Protein AF-A0A4Y7PQG2-F1 (afdb_monomer_lite)

pLDDT: mean 70.69, std 9.75, range [41.44, 85.06]

Organism: NCBI:txid50990

Sequence (200 aa):
MLNDGVFDDPNEHILILHAQPEPRHPKLTGYRIIVISLTTIFGVSKAALAYQGESAAPTTLEWVLGVVVAMGCVYWLGLYETESKYDLPWLFETNYWMRIRRPCRILFTLIFGSVSVAIGLAILGPPPLILVMWTVISCPVFSFPDRGHGSMLFFLFKLCLVMLLTYLVTMLWFLCVFSIVVIIYNWLTGKRISPWPYRY

Structure (mmCIF, N/CA/C/O backbone):
data_AF-A0A4Y7PQG2-F1
#
_entry.id   AF-A0A4Y7PQG2-F1
#
loop_
_atom_site.group_PDB
_atom_site.id
_atom_site.type_symbol
_atom_site.label_atom_id
_atom_site.label_alt_id
_atom_site.label_comp_id
_atom_site.label_asym_id
_atom_site.label_entity_id
_atom_site.label_seq_id
_atom_site.pdbx_PDB_ins_code
_atom_site.Cartn_x
_atom_site.Cartn_y
_atom_site.Cartn_z
_atom_site.occupancy
_atom_site.B_iso_or_equiv
_atom_site.auth_seq_id
_atom_site.auth_comp_id
_atom_site.auth_asym_id
_atom_site.auth_atom_id
_atom_site.pdbx_PDB_model_num
ATOM 1 N N . MET A 1 1 ? 67.266 -1.592 6.149 1.00 44.31 1 MET A N 1
ATOM 2 C CA . MET A 1 1 ? 66.673 -0.251 5.993 1.00 44.31 1 MET A CA 1
ATOM 3 C C . MET A 1 1 ? 66.332 -0.100 4.521 1.00 44.31 1 MET A C 1
ATOM 5 O O . MET A 1 1 ? 67.172 0.334 3.747 1.00 44.31 1 MET A O 1
ATOM 9 N N . LEU A 1 2 ? 65.175 -0.637 4.124 1.00 48.62 2 LEU A N 1
ATOM 10 C CA . LEU A 1 2 ? 64.608 -0.411 2.796 1.00 48.62 2 LEU A CA 1
ATOM 11 C C . LEU A 1 2 ? 64.019 1.000 2.819 1.00 48.62 2 LEU A C 1
ATOM 13 O O . LEU A 1 2 ? 63.394 1.392 3.800 1.00 48.62 2 LEU A O 1
ATOM 17 N N . ASN A 1 3 ? 64.395 1.787 1.819 1.00 48.25 3 ASN A N 1
ATOM 18 C CA . ASN A 1 3 ? 64.009 3.177 1.669 1.00 48.25 3 ASN A CA 1
ATOM 19 C C . ASN A 1 3 ? 62.718 3.198 0.855 1.00 48.25 3 ASN A C 1
ATOM 21 O O . ASN A 1 3 ? 62.757 3.074 -0.371 1.00 48.25 3 ASN A O 1
ATOM 25 N N . ASP A 1 4 ? 61.594 3.300 1.551 1.00 52.16 4 ASP A N 1
ATOM 26 C CA . ASP A 1 4 ? 60.256 3.355 0.972 1.00 52.16 4 ASP A CA 1
ATOM 27 C C . ASP A 1 4 ? 60.048 4.771 0.423 1.00 52.16 4 ASP A C 1
ATOM 29 O O . ASP A 1 4 ? 59.358 5.608 1.001 1.00 52.16 4 ASP A O 1
ATOM 33 N N . GLY A 1 5 ? 60.722 5.072 -0.686 1.00 54.56 5 GLY A N 1
ATOM 34 C CA . GLY A 1 5 ? 60.464 6.258 -1.491 1.00 54.56 5 GLY A CA 1
ATOM 35 C C . GLY A 1 5 ? 59.110 6.123 -2.175 1.00 54.56 5 GLY A C 1
ATOM 36 O O . GLY A 1 5 ? 59.049 5.901 -3.382 1.00 54.56 5 GLY A O 1
ATOM 37 N N . VAL A 1 6 ? 58.033 6.216 -1.395 1.00 60.28 6 VAL A N 1
ATOM 38 C CA . VAL A 1 6 ? 56.670 6.405 -1.888 1.00 60.28 6 VAL A CA 1
ATOM 39 C C . VAL A 1 6 ? 56.616 7.823 -2.440 1.00 60.28 6 VAL A C 1
ATOM 41 O O . VAL A 1 6 ? 56.419 8.802 -1.724 1.00 60.28 6 VAL A O 1
ATOM 44 N N . PHE A 1 7 ? 56.916 7.933 -3.729 1.00 54.97 7 PHE A N 1
ATOM 45 C CA . PHE A 1 7 ? 56.647 9.119 -4.516 1.00 54.97 7 PHE A CA 1
ATOM 46 C C . PHE A 1 7 ? 55.128 9.168 -4.711 1.00 54.97 7 PHE A C 1
ATOM 48 O O . PHE A 1 7 ? 54.600 8.515 -5.605 1.00 54.97 7 PHE A O 1
ATOM 55 N N . ASP A 1 8 ? 54.429 9.866 -3.811 1.00 63.94 8 ASP A N 1
ATOM 56 C CA . ASP A 1 8 ? 53.011 10.209 -3.953 1.00 63.94 8 ASP A CA 1
ATOM 57 C C . ASP A 1 8 ? 52.857 11.099 -5.196 1.00 63.94 8 ASP A C 1
ATOM 59 O O . ASP A 1 8 ? 52.953 12.327 -5.125 1.00 63.94 8 ASP A O 1
ATOM 63 N N . ASP A 1 9 ? 52.672 10.483 -6.364 1.00 70.06 9 ASP A N 1
ATOM 64 C CA . ASP A 1 9 ? 52.266 11.203 -7.563 1.00 70.06 9 ASP A CA 1
ATOM 65 C C . ASP A 1 9 ? 50.833 11.722 -7.323 1.00 70.06 9 ASP A C 1
ATOM 67 O O . ASP A 1 9 ? 49.906 10.923 -7.134 1.00 70.06 9 ASP A O 1
ATOM 71 N N . PRO A 1 10 ? 50.599 13.049 -7.310 1.00 67.12 10 PRO A N 1
ATOM 72 C CA . PRO A 1 10 ? 49.272 13.614 -7.067 1.00 67.12 10 PRO A CA 1
ATOM 73 C C . PRO A 1 10 ? 48.228 13.150 -8.096 1.00 67.12 10 PRO A C 1
ATOM 75 O O . PRO A 1 10 ? 47.026 13.249 -7.837 1.00 67.12 10 PRO A O 1
ATOM 78 N N . ASN A 1 11 ? 48.657 12.607 -9.238 1.00 66.88 11 ASN A N 1
ATOM 79 C CA . ASN A 1 11 ? 47.770 12.069 -10.264 1.00 66.88 11 ASN A CA 1
ATOM 80 C C . ASN A 1 11 ? 47.230 10.668 -9.929 1.00 66.88 11 ASN A C 1
ATOM 82 O O . ASN A 1 11 ? 46.144 10.319 -10.399 1.00 66.88 11 ASN A O 1
ATOM 86 N N . GLU A 1 12 ? 47.915 9.880 -9.093 1.00 65.88 12 GLU A N 1
ATOM 87 C CA . GLU A 1 12 ? 47.401 8.571 -8.667 1.00 65.88 12 GLU A CA 1
ATOM 88 C C . GLU A 1 12 ? 46.204 8.720 -7.725 1.00 65.88 12 GLU A C 1
ATOM 90 O O . GLU A 1 12 ? 45.199 8.030 -7.887 1.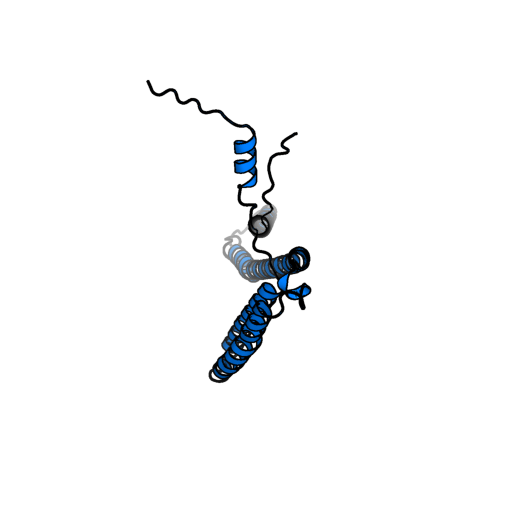00 65.88 12 GLU A O 1
ATOM 95 N N . HIS A 1 13 ? 46.232 9.701 -6.819 1.00 61.62 13 HIS A N 1
ATOM 96 C CA . HIS A 1 13 ? 45.080 10.019 -5.963 1.00 61.62 13 HIS A CA 1
ATOM 97 C C . HIS A 1 13 ? 43.858 10.459 -6.783 1.00 61.62 13 HIS A C 1
ATOM 99 O O . HIS A 1 13 ? 42.728 10.087 -6.462 1.00 61.62 13 HIS A O 1
ATOM 105 N N . ILE A 1 14 ? 44.075 11.185 -7.887 1.00 64.62 14 ILE A N 1
ATOM 106 C CA . ILE A 1 14 ? 43.017 11.588 -8.830 1.00 64.62 14 ILE A CA 1
ATOM 107 C C . ILE A 1 14 ? 42.470 10.372 -9.594 1.00 64.62 14 ILE A C 1
ATOM 109 O O . ILE A 1 14 ? 41.255 10.247 -9.763 1.00 64.62 14 ILE A O 1
ATOM 113 N N . LEU A 1 15 ? 43.331 9.435 -9.999 1.00 65.62 15 LEU A N 1
ATOM 114 C CA . LEU A 1 15 ? 42.916 8.175 -10.625 1.00 65.62 15 LEU A CA 1
ATOM 115 C C . LEU A 1 15 ? 42.110 7.286 -9.665 1.00 65.62 15 LEU A C 1
ATOM 117 O O . LEU A 1 15 ? 41.113 6.694 -10.080 1.00 65.62 15 LEU A O 1
ATOM 121 N N . ILE A 1 16 ? 42.467 7.242 -8.380 1.00 65.19 16 ILE A N 1
ATOM 122 C CA . ILE A 1 16 ? 41.732 6.481 -7.355 1.00 65.19 16 ILE A CA 1
ATOM 123 C C . ILE A 1 16 ? 40.390 7.159 -7.009 1.00 65.19 16 ILE A C 1
ATOM 125 O O . ILE A 1 16 ? 39.391 6.470 -6.769 1.00 65.19 16 ILE A O 1
ATOM 129 N N . LEU A 1 17 ? 40.327 8.497 -7.044 1.00 61.31 17 LEU A N 1
ATOM 130 C CA . LEU A 1 17 ? 39.085 9.268 -6.893 1.00 61.31 17 LEU A CA 1
ATOM 131 C C . LEU A 1 17 ? 38.131 9.079 -8.084 1.00 61.31 17 LEU A C 1
ATOM 133 O O . LEU A 1 17 ? 36.926 8.944 -7.874 1.00 61.31 17 LEU A O 1
ATOM 137 N N . HIS A 1 18 ? 38.642 8.990 -9.315 1.00 61.19 18 HIS A N 1
ATOM 138 C CA . HIS A 1 18 ? 37.831 8.664 -10.497 1.00 61.19 18 HIS A CA 1
ATOM 139 C C . HIS A 1 18 ? 37.468 7.175 -10.612 1.00 61.19 18 HIS A C 1
ATOM 141 O O . HIS A 1 18 ? 36.506 6.837 -11.301 1.00 61.19 18 HIS A O 1
ATOM 147 N N . ALA A 1 19 ? 38.194 6.285 -9.929 1.00 62.94 19 ALA A N 1
ATOM 148 C CA . ALA A 1 19 ? 37.873 4.860 -9.841 1.00 62.94 19 ALA A CA 1
ATOM 149 C C . ALA A 1 19 ? 36.778 4.543 -8.807 1.00 62.94 19 ALA A C 1
ATOM 151 O O . ALA A 1 19 ? 36.375 3.383 -8.680 1.00 62.94 19 ALA A O 1
ATOM 152 N N . GLN A 1 20 ? 36.272 5.542 -8.072 1.00 55.50 20 GLN A N 1
ATOM 153 C CA . GLN A 1 20 ? 35.112 5.340 -7.212 1.00 55.50 20 GLN A CA 1
ATOM 154 C C . GLN A 1 20 ? 33.912 4.954 -8.087 1.00 55.50 20 GLN A C 1
ATOM 156 O O . GLN A 1 20 ? 33.561 5.697 -9.008 1.00 55.50 20 GLN A O 1
ATOM 161 N N . PRO A 1 21 ? 33.271 3.798 -7.841 1.00 55.44 21 PRO A N 1
ATOM 162 C CA . PRO A 1 21 ? 32.104 3.401 -8.602 1.00 55.44 21 PRO A CA 1
ATOM 163 C C . PRO A 1 21 ? 30.996 4.412 -8.311 1.00 55.44 21 PRO A C 1
ATOM 165 O O . PRO A 1 21 ? 30.371 4.367 -7.251 1.00 55.44 21 PRO A O 1
ATOM 168 N N . GLU A 1 22 ? 30.773 5.327 -9.260 1.00 59.03 22 GLU A N 1
ATOM 169 C CA . GLU A 1 22 ? 29.579 6.170 -9.346 1.00 59.03 22 GLU A CA 1
ATOM 170 C C . GLU A 1 22 ? 28.384 5.321 -8.904 1.00 59.03 22 GLU A C 1
ATOM 172 O O . GLU A 1 22 ? 28.205 4.230 -9.470 1.00 59.03 22 GLU A O 1
ATOM 177 N N . PRO A 1 23 ? 27.622 5.731 -7.870 1.00 50.25 23 PRO A N 1
ATOM 178 C CA . PRO A 1 23 ? 26.525 4.940 -7.341 1.00 50.25 23 PRO A CA 1
ATOM 179 C C . PRO A 1 23 ? 25.557 4.650 -8.483 1.00 50.25 23 PRO A C 1
ATOM 181 O O . PRO A 1 23 ? 24.743 5.479 -8.890 1.00 50.25 23 PRO A O 1
ATOM 184 N N . ARG A 1 24 ? 25.698 3.445 -9.043 1.00 58.12 24 ARG A N 1
ATOM 185 C CA . ARG A 1 24 ? 25.020 2.998 -10.252 1.00 58.12 24 ARG A CA 1
ATOM 186 C C . ARG A 1 24 ? 23.596 2.656 -9.849 1.00 58.12 24 ARG A C 1
ATOM 188 O O . ARG A 1 24 ? 23.234 1.494 -9.691 1.00 58.12 24 ARG A O 1
ATOM 195 N N . HIS A 1 25 ? 22.796 3.692 -9.611 1.00 56.69 25 HIS A N 1
ATOM 196 C CA . HIS A 1 25 ? 21.374 3.548 -9.371 1.00 56.69 25 HIS A CA 1
ATOM 197 C C . HIS A 1 25 ? 20.793 2.757 -10.549 1.00 56.69 25 HIS A C 1
ATOM 199 O O . HIS A 1 25 ? 21.008 3.149 -11.702 1.00 56.69 25 HIS A O 1
ATOM 205 N N . PRO A 1 26 ? 20.116 1.621 -10.298 1.00 60.06 26 PRO A N 1
ATOM 206 C CA . PRO A 1 26 ? 19.598 0.793 -11.372 1.00 60.06 26 PRO A CA 1
ATOM 207 C C . PRO A 1 26 ? 18.631 1.639 -12.196 1.00 60.06 26 PRO A C 1
ATOM 209 O O . PRO A 1 26 ? 17.608 2.104 -11.690 1.00 60.06 26 PRO A O 1
ATOM 212 N N . LYS A 1 27 ? 18.987 1.886 -13.460 1.00 62.94 27 LYS A N 1
ATOM 213 C CA . LYS A 1 27 ? 18.147 2.647 -14.383 1.00 62.94 27 LYS A CA 1
ATOM 214 C C . LYS A 1 27 ? 16.805 1.926 -14.494 1.00 62.94 27 LYS A C 1
ATOM 216 O O . LYS A 1 27 ? 16.747 0.757 -14.883 1.00 62.94 27 LYS A O 1
ATOM 221 N N . LEU A 1 28 ? 15.731 2.610 -14.101 1.00 66.44 28 LEU A N 1
ATOM 222 C CA . LEU A 1 28 ? 14.371 2.108 -14.250 1.00 66.44 28 LEU A CA 1
ATOM 223 C C . LEU A 1 28 ? 13.955 2.322 -15.711 1.00 66.44 28 LEU A C 1
ATOM 225 O O . LEU A 1 28 ? 13.343 3.334 -16.060 1.00 66.44 28 LEU A O 1
ATOM 229 N N . THR A 1 29 ? 14.393 1.397 -16.562 1.00 74.25 29 THR A N 1
ATOM 230 C CA . THR A 1 29 ? 14.097 1.375 -17.997 1.00 74.25 29 THR A CA 1
ATOM 231 C C . THR A 1 29 ? 12.639 0.981 -18.239 1.00 74.25 29 THR A C 1
ATOM 233 O O . THR A 1 29 ? 12.009 0.342 -17.387 1.00 74.25 29 THR A O 1
ATOM 236 N N . GLY A 1 30 ? 12.092 1.352 -19.401 1.00 73.69 30 GLY A N 1
ATOM 237 C CA . GLY A 1 30 ? 10.730 0.986 -19.809 1.00 73.69 30 GLY A CA 1
ATOM 238 C C . GLY A 1 30 ? 10.492 -0.525 -19.738 1.00 73.69 30 GLY A C 1
ATOM 239 O O . GLY A 1 30 ? 9.453 -0.959 -19.244 1.00 73.69 30 GLY A O 1
ATOM 240 N N . TYR A 1 31 ? 11.508 -1.318 -20.091 1.00 72.88 31 TYR A N 1
ATOM 241 C CA . TYR A 1 31 ? 11.519 -2.774 -19.926 1.00 72.88 31 TYR A CA 1
ATOM 242 C C . TYR A 1 31 ? 11.135 -3.226 -18.506 1.00 72.88 31 TYR A C 1
ATOM 244 O O . TYR A 1 31 ? 10.181 -3.981 -18.321 1.00 72.88 31 TYR A O 1
ATOM 252 N N . ARG A 1 32 ? 11.828 -2.717 -17.477 1.00 77.44 32 ARG A N 1
ATOM 253 C CA . ARG A 1 32 ? 11.577 -3.113 -16.079 1.00 77.44 32 ARG A CA 1
ATOM 254 C C . ARG A 1 32 ? 10.165 -2.744 -15.633 1.00 77.44 32 ARG A C 1
ATOM 256 O O . ARG A 1 32 ? 9.559 -3.477 -14.861 1.00 77.44 32 ARG A O 1
ATOM 263 N N . ILE A 1 33 ? 9.636 -1.629 -16.130 1.00 77.19 33 ILE A N 1
ATOM 264 C CA . ILE A 1 33 ? 8.279 -1.170 -15.813 1.00 77.19 33 ILE A CA 1
ATOM 265 C C . ILE A 1 33 ? 7.232 -2.106 -16.415 1.00 77.19 33 ILE A C 1
ATOM 267 O O . ILE A 1 33 ? 6.278 -2.447 -15.722 1.00 77.19 33 ILE A O 1
ATOM 271 N N . ILE A 1 34 ? 7.428 -2.553 -17.658 1.00 78.56 34 ILE A N 1
ATOM 272 C CA . ILE A 1 34 ? 6.536 -3.515 -18.320 1.00 78.56 34 ILE A CA 1
ATOM 273 C C . ILE A 1 34 ? 6.566 -4.866 -17.599 1.00 78.56 34 ILE A C 1
ATOM 275 O O . ILE A 1 34 ? 5.521 -5.455 -17.340 1.00 78.56 34 ILE A O 1
ATOM 279 N N . VAL A 1 35 ? 7.749 -5.344 -17.205 1.00 78.69 35 VAL A N 1
ATOM 280 C CA . VAL A 1 35 ? 7.870 -6.600 -16.449 1.00 78.69 35 VAL A CA 1
ATOM 281 C C . VAL A 1 35 ? 7.150 -6.505 -15.099 1.00 78.69 35 VAL A C 1
ATOM 283 O O . VAL A 1 35 ? 6.398 -7.409 -14.727 1.00 78.69 35 VAL A O 1
ATOM 286 N N . ILE A 1 36 ? 7.323 -5.399 -14.370 1.00 81.69 36 ILE A N 1
ATOM 287 C CA . ILE A 1 36 ? 6.642 -5.183 -13.086 1.00 81.69 36 ILE A CA 1
ATOM 288 C C . ILE A 1 36 ? 5.124 -5.058 -13.280 1.00 81.69 36 ILE A C 1
ATOM 290 O O . ILE A 1 36 ? 4.369 -5.638 -12.496 1.00 81.69 36 ILE A O 1
ATOM 294 N N . SER A 1 37 ? 4.653 -4.341 -14.306 1.00 78.31 37 SER A N 1
ATOM 295 C CA . SER A 1 37 ? 3.216 -4.189 -14.562 1.00 78.31 37 SER A CA 1
ATOM 296 C C . SER A 1 37 ? 2.567 -5.521 -14.933 1.00 78.31 37 SER A C 1
ATOM 298 O O . SER A 1 37 ? 1.538 -5.861 -14.351 1.00 78.31 37 SER A O 1
ATOM 300 N N . LEU A 1 38 ? 3.198 -6.320 -15.798 1.00 78.56 38 LEU A N 1
ATOM 301 C CA . LEU A 1 38 ? 2.741 -7.668 -16.148 1.00 78.56 38 LEU A CA 1
ATOM 302 C C . LEU A 1 38 ? 2.659 -8.572 -14.916 1.00 78.56 38 LEU A C 1
ATOM 304 O O . LEU A 1 38 ? 1.631 -9.206 -14.683 1.00 78.56 38 LEU A O 1
ATOM 308 N N . THR A 1 39 ? 3.703 -8.569 -14.084 1.00 81.50 39 THR A N 1
ATOM 309 C CA . THR A 1 39 ? 3.739 -9.361 -12.844 1.00 81.50 39 THR A CA 1
ATOM 310 C C . THR A 1 39 ? 2.624 -8.940 -11.882 1.00 81.50 39 THR A C 1
ATOM 312 O O . THR A 1 39 ? 1.971 -9.782 -11.265 1.00 81.50 39 THR A O 1
ATOM 315 N N . THR A 1 40 ? 2.360 -7.635 -11.787 1.00 79.12 40 THR A N 1
ATOM 316 C CA . THR A 1 40 ? 1.307 -7.087 -10.922 1.00 79.12 40 THR A CA 1
ATOM 317 C C . THR A 1 40 ? -0.084 -7.462 -11.433 1.00 79.12 40 THR A C 1
ATOM 319 O O . THR A 1 40 ? -0.906 -7.935 -10.654 1.00 79.12 40 THR A O 1
ATOM 322 N N . ILE A 1 41 ? -0.349 -7.307 -12.734 1.00 79.19 41 ILE A N 1
ATOM 323 C CA . ILE A 1 41 ? -1.633 -7.674 -13.355 1.00 79.19 41 ILE A CA 1
ATOM 324 C C . ILE A 1 41 ? -1.895 -9.171 -13.183 1.00 79.19 41 ILE A C 1
ATOM 326 O O . ILE A 1 41 ? -3.013 -9.563 -12.846 1.00 79.19 41 ILE A O 1
ATOM 330 N N . PHE A 1 42 ? -0.865 -10.002 -13.349 1.00 75.94 42 PHE A N 1
ATOM 331 C CA . PHE A 1 42 ? -0.964 -11.440 -13.131 1.00 75.94 42 PHE A CA 1
ATOM 332 C C . PHE A 1 42 ? -1.323 -11.777 -11.676 1.00 75.94 42 PHE A C 1
ATOM 334 O O . PHE A 1 42 ? -2.283 -12.509 -11.430 1.00 75.94 42 PHE A O 1
ATOM 341 N N . GLY A 1 43 ? -0.619 -11.183 -10.705 1.00 76.38 43 GLY A N 1
ATOM 342 C CA . GLY A 1 43 ? -0.905 -11.380 -9.281 1.00 76.38 43 GLY A CA 1
ATOM 343 C C . GLY A 1 43 ? -2.312 -10.925 -8.880 1.00 76.38 43 GLY A C 1
ATOM 344 O O . GLY A 1 43 ? -3.009 -11.640 -8.159 1.00 76.38 43 GLY A O 1
ATOM 345 N N . VAL A 1 44 ? -2.762 -9.774 -9.390 1.00 78.06 44 VAL A N 1
ATOM 346 C CA . VAL A 1 44 ? -4.109 -9.240 -9.125 1.00 78.06 44 VAL A CA 1
ATOM 347 C C . VAL A 1 44 ? -5.188 -10.121 -9.747 1.00 78.06 44 VAL A C 1
ATOM 349 O O . VAL A 1 44 ? -6.174 -10.423 -9.081 1.00 78.06 44 VAL A O 1
ATOM 352 N N . SER A 1 45 ? -4.994 -10.577 -10.986 1.00 76.19 45 SER A N 1
ATOM 353 C CA . SER A 1 45 ? -5.949 -11.464 -11.662 1.00 76.19 45 SER A CA 1
ATOM 354 C C . SER A 1 45 ? -6.106 -12.773 -10.891 1.00 76.19 45 SER A C 1
ATOM 356 O O . SER A 1 45 ? -7.225 -13.204 -10.625 1.00 76.19 45 SER A O 1
ATOM 358 N N . LYS A 1 46 ? -4.993 -13.361 -10.434 1.00 67.38 46 LYS A N 1
ATOM 359 C CA . LYS A 1 46 ? -5.012 -14.572 -9.606 1.00 67.38 46 LYS A CA 1
ATOM 360 C C . LYS A 1 46 ? -5.760 -14.362 -8.289 1.00 67.38 46 LYS A C 1
ATOM 362 O O . LYS A 1 46 ? -6.572 -15.203 -7.911 1.00 67.38 46 LYS A O 1
ATOM 367 N N . ALA A 1 47 ? -5.517 -13.243 -7.608 1.00 78.19 47 ALA A N 1
ATOM 368 C CA . ALA A 1 47 ? -6.227 -12.916 -6.377 1.00 78.19 47 ALA A CA 1
ATOM 369 C C . ALA A 1 47 ? -7.734 -12.739 -6.626 1.00 78.19 47 ALA A C 1
ATOM 371 O O . ALA A 1 47 ? -8.538 -13.314 -5.900 1.00 78.19 47 ALA A O 1
ATOM 372 N N . ALA A 1 48 ? -8.122 -12.004 -7.673 1.00 75.50 48 ALA A N 1
ATOM 373 C CA . ALA A 1 48 ? -9.523 -11.778 -8.027 1.00 75.50 48 ALA A CA 1
ATOM 374 C C . ALA A 1 48 ? -10.270 -13.087 -8.325 1.00 75.50 48 ALA A C 1
ATOM 376 O O . ALA A 1 48 ? -11.385 -13.277 -7.840 1.00 75.50 48 ALA A O 1
ATOM 377 N N . LEU A 1 49 ? -9.637 -14.009 -9.055 1.00 70.94 49 LEU A N 1
ATOM 378 C CA . LEU A 1 49 ? -10.219 -15.320 -9.337 1.00 70.94 49 LEU A CA 1
ATOM 379 C C . LEU A 1 49 ? -10.307 -16.208 -8.091 1.00 70.94 49 LEU A C 1
ATOM 381 O O . LEU A 1 49 ? -11.308 -16.898 -7.916 1.00 70.94 49 LEU A O 1
ATOM 385 N N . ALA A 1 50 ? -9.317 -16.153 -7.195 1.00 72.44 50 ALA A N 1
ATOM 386 C CA . ALA A 1 50 ? -9.375 -16.877 -5.924 1.00 72.44 50 ALA A CA 1
ATOM 387 C C . ALA A 1 50 ? -10.565 -16.428 -5.055 1.00 72.44 50 ALA A C 1
ATOM 389 O O . ALA A 1 50 ? -11.173 -17.251 -4.374 1.00 72.44 50 ALA A O 1
ATOM 390 N N . TYR A 1 51 ? -10.942 -15.146 -5.115 1.00 74.62 51 TYR A N 1
ATOM 391 C CA . TYR A 1 51 ? -12.117 -14.629 -4.404 1.00 74.62 51 TYR A CA 1
ATOM 392 C C . TYR A 1 51 ? -13.456 -15.066 -5.010 1.00 74.62 51 TYR A C 1
ATOM 394 O O . TYR A 1 51 ? -14.458 -15.066 -4.300 1.00 74.62 51 TYR A O 1
ATOM 402 N N . GLN A 1 52 ? -13.499 -15.445 -6.289 1.00 77.56 52 GLN A N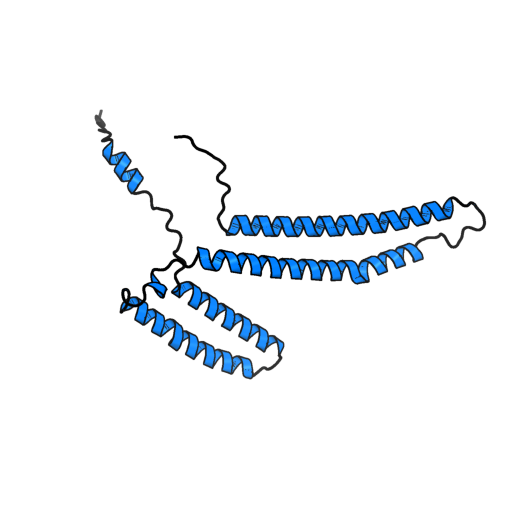 1
ATOM 403 C CA . GLN A 1 52 ? -14.737 -15.870 -6.951 1.00 77.56 52 GLN A CA 1
ATOM 404 C C . GLN A 1 52 ? -15.095 -17.342 -6.695 1.00 77.56 52 GLN A C 1
ATOM 406 O O . GLN A 1 52 ? -16.163 -17.778 -7.109 1.00 77.56 52 GLN A O 1
ATOM 411 N N . GLY A 1 53 ? -14.249 -18.108 -5.994 1.00 69.38 53 GLY A N 1
ATOM 412 C CA . GLY A 1 53 ? -14.538 -19.500 -5.616 1.00 69.38 53 GLY A CA 1
ATOM 413 C C . GLY A 1 53 ? -14.579 -20.492 -6.787 1.00 69.38 53 GLY A C 1
ATOM 414 O O . GLY A 1 53 ? -14.827 -21.678 -6.582 1.00 69.38 53 GLY A O 1
ATOM 415 N N . GLU A 1 54 ? -14.305 -20.030 -8.006 1.00 61.66 54 GLU A N 1
ATOM 416 C CA . GLU A 1 54 ? -14.244 -20.849 -9.211 1.00 61.66 54 GLU A CA 1
ATOM 417 C C . GLU A 1 54 ? -12.940 -21.657 -9.217 1.00 61.66 54 GLU A C 1
ATOM 419 O O . GLU A 1 54 ? -11.850 -21.095 -9.273 1.00 61.66 54 GLU A O 1
ATOM 424 N N . SER A 1 55 ? -13.029 -22.989 -9.154 1.00 59.34 55 SER A N 1
ATOM 425 C CA . SER A 1 55 ? -11.855 -23.870 -9.019 1.00 59.34 55 SER A CA 1
ATOM 426 C C . SER A 1 55 ? -11.197 -24.257 -10.354 1.00 59.34 55 SER A C 1
ATOM 428 O O . SER A 1 55 ? -10.079 -24.767 -10.339 1.00 59.34 55 SER A O 1
ATOM 430 N N . ALA A 1 56 ? -11.863 -24.039 -11.497 1.00 57.25 56 ALA A N 1
ATOM 431 C CA . ALA A 1 56 ? -11.388 -24.460 -12.828 1.00 57.25 56 ALA A CA 1
ATOM 432 C C . ALA A 1 56 ? -10.953 -23.296 -13.743 1.00 57.25 56 ALA A C 1
ATOM 434 O O . ALA A 1 56 ? -10.026 -23.445 -14.540 1.00 57.25 56 ALA A O 1
ATOM 435 N N . ALA A 1 57 ? -11.565 -22.116 -13.600 1.00 58.03 57 ALA A N 1
ATOM 436 C CA . ALA A 1 57 ? -11.182 -20.900 -14.328 1.00 58.03 57 ALA A CA 1
ATOM 437 C C . ALA A 1 57 ? -9.770 -20.342 -13.999 1.00 58.03 57 ALA A C 1
ATOM 439 O O . ALA A 1 57 ? -9.110 -19.842 -14.918 1.00 58.03 57 ALA A O 1
ATOM 440 N N . PRO A 1 58 ? -9.246 -20.433 -12.753 1.00 57.56 58 PRO A N 1
ATOM 441 C CA . PRO A 1 58 ? -7.918 -19.917 -12.417 1.00 57.56 58 PRO A CA 1
ATOM 442 C C . PRO A 1 58 ? -6.817 -20.672 -13.146 1.00 57.56 58 PRO A C 1
ATOM 444 O O . PRO A 1 58 ? -5.863 -20.063 -13.619 1.00 57.56 58 PRO A O 1
ATOM 447 N N . THR A 1 59 ? -6.973 -21.987 -13.301 1.00 62.38 59 THR A N 1
ATOM 448 C CA . THR A 1 59 ? -5.961 -22.844 -13.916 1.00 62.38 59 THR A CA 1
ATOM 449 C C . THR A 1 59 ? -5.800 -22.501 -15.393 1.00 62.38 59 THR A C 1
ATOM 451 O O . THR A 1 59 ? -4.684 -22.291 -15.852 1.00 62.38 59 THR A O 1
ATOM 454 N N . THR A 1 60 ? -6.892 -22.335 -16.148 1.00 65.81 60 THR A N 1
ATOM 455 C CA . THR A 1 60 ? -6.808 -21.935 -17.566 1.00 65.81 60 THR A CA 1
ATOM 456 C C . THR A 1 60 ? -6.218 -20.540 -17.755 1.00 65.81 60 THR A C 1
ATOM 458 O O . THR A 1 60 ? -5.498 -20.310 -18.723 1.00 65.81 60 THR A O 1
ATOM 461 N N . LEU A 1 61 ? -6.469 -19.620 -16.821 1.00 62.28 61 LEU A N 1
ATOM 462 C CA . LEU A 1 61 ? -5.864 -18.288 -16.835 1.00 62.28 61 LEU A CA 1
ATOM 463 C C . LEU A 1 61 ? -4.370 -18.336 -16.502 1.00 62.28 61 LEU A C 1
ATOM 465 O O . LEU A 1 61 ? -3.601 -17.617 -17.132 1.00 62.28 61 LEU A O 1
ATOM 469 N N . GLU A 1 62 ? -3.941 -19.207 -15.588 1.00 65.69 62 GLU A N 1
ATOM 470 C CA . GLU A 1 62 ? -2.519 -19.460 -15.324 1.00 65.69 62 GLU A CA 1
ATOM 471 C C . GLU A 1 62 ? -1.806 -20.014 -16.562 1.00 65.69 62 GLU A C 1
ATOM 473 O O . GLU A 1 62 ? -0.710 -19.557 -16.882 1.00 65.69 62 GLU A O 1
ATOM 478 N N . TRP A 1 63 ? -2.444 -20.922 -17.305 1.00 71.50 63 TRP A N 1
ATOM 479 C CA . TRP A 1 63 ? -1.899 -21.449 -18.558 1.00 71.50 63 TRP A CA 1
ATOM 480 C C . TRP A 1 63 ? -1.844 -20.386 -19.656 1.00 71.50 63 TRP A C 1
ATOM 482 O O . TRP A 1 63 ? -0.788 -20.167 -20.244 1.00 71.50 63 TRP A O 1
ATOM 492 N N . VAL A 1 64 ? -2.952 -19.694 -19.928 1.00 69.06 64 VAL A N 1
ATOM 493 C CA . VAL A 1 64 ? -3.016 -18.715 -21.023 1.00 69.06 64 VAL A CA 1
ATOM 494 C C . VAL A 1 64 ? -2.154 -17.496 -20.715 1.00 69.06 64 VAL A C 1
ATOM 496 O O . VAL A 1 64 ? -1.371 -17.090 -21.567 1.00 69.06 64 VAL A O 1
ATOM 499 N N . LEU A 1 65 ? -2.221 -16.933 -19.507 1.00 66.88 65 LEU A N 1
ATOM 500 C CA . LEU A 1 65 ? -1.367 -15.799 -19.147 1.00 66.88 65 LEU A CA 1
ATOM 501 C C . LEU A 1 65 ? 0.081 -16.229 -18.965 1.00 66.88 65 LEU A C 1
ATOM 503 O O . LEU A 1 65 ? 0.961 -15.509 -19.412 1.00 66.88 65 LEU A O 1
ATOM 507 N N . GLY A 1 66 ? 0.355 -17.388 -18.367 1.00 69.50 66 GLY A N 1
ATOM 508 C CA . GLY A 1 66 ? 1.720 -17.890 -18.229 1.00 69.50 66 GLY A CA 1
ATOM 509 C C . GLY A 1 66 ? 2.390 -18.063 -19.588 1.00 69.50 66 GLY A C 1
ATOM 510 O O . GLY A 1 66 ? 3.480 -17.540 -19.804 1.00 69.50 66 GLY A O 1
ATOM 511 N N . VAL A 1 67 ? 1.709 -18.708 -20.539 1.00 75.50 67 VAL A N 1
ATOM 512 C CA . VAL A 1 67 ? 2.231 -18.907 -21.896 1.00 75.50 67 VAL A CA 1
ATOM 513 C C . VAL A 1 67 ? 2.298 -17.581 -22.650 1.00 75.50 67 VAL A C 1
ATOM 515 O O . VAL A 1 67 ? 3.366 -17.216 -23.126 1.00 75.50 67 VAL A O 1
ATOM 518 N N . VAL A 1 68 ? 1.216 -16.803 -22.724 1.00 74.12 68 VAL A N 1
ATOM 519 C CA . VAL A 1 68 ? 1.193 -15.561 -23.519 1.00 74.12 68 VAL A CA 1
ATOM 520 C C . VAL A 1 68 ? 2.135 -14.497 -22.947 1.00 74.12 68 VAL A C 1
ATOM 522 O O . VAL A 1 68 ? 2.802 -13.799 -23.706 1.00 74.12 68 VAL A O 1
ATOM 525 N N . VAL A 1 69 ? 2.254 -14.376 -21.625 1.00 71.44 69 VAL A N 1
ATOM 526 C CA . VAL A 1 69 ? 3.118 -13.363 -21.001 1.00 71.44 69 VAL A CA 1
ATOM 527 C C . VAL A 1 69 ? 4.582 -13.805 -20.998 1.00 71.44 69 VAL A C 1
ATOM 529 O O . VAL A 1 69 ? 5.447 -12.996 -21.338 1.00 71.44 69 VAL A O 1
ATOM 532 N N . ALA A 1 70 ? 4.887 -15.065 -20.665 1.00 71.25 70 ALA A N 1
ATOM 533 C CA . ALA A 1 70 ? 6.275 -15.530 -20.635 1.00 71.25 70 ALA A CA 1
ATOM 534 C C . ALA A 1 70 ? 6.851 -15.742 -22.047 1.00 71.25 70 ALA A C 1
ATOM 536 O O . ALA A 1 70 ? 7.942 -15.249 -22.333 1.00 71.25 70 ALA A O 1
ATOM 537 N N . MET A 1 71 ? 6.120 -16.411 -22.948 1.00 71.31 71 MET A N 1
ATOM 538 C CA . MET A 1 71 ? 6.567 -16.625 -24.337 1.00 71.31 71 MET A CA 1
ATOM 539 C C . MET A 1 71 ? 6.311 -15.422 -25.244 1.00 71.31 71 MET A C 1
ATOM 541 O O . MET A 1 71 ? 7.048 -15.212 -26.197 1.00 71.31 71 MET A O 1
ATOM 545 N N . GLY A 1 72 ? 5.259 -14.642 -25.009 1.00 70.31 72 GLY A N 1
ATOM 546 C CA . GLY A 1 72 ? 4.964 -13.475 -25.840 1.00 70.31 72 GLY A CA 1
ATOM 547 C C . GLY A 1 72 ? 5.750 -12.260 -25.370 1.00 70.31 72 GLY A C 1
ATOM 548 O O . GLY A 1 72 ? 6.622 -11.755 -26.062 1.00 70.31 72 GLY A O 1
ATOM 549 N N . CYS A 1 73 ? 5.473 -11.772 -24.168 1.00 71.94 73 CYS A N 1
ATOM 550 C CA . CYS A 1 73 ? 6.062 -10.506 -23.746 1.00 71.94 73 CYS A CA 1
ATOM 551 C C . CYS A 1 73 ? 7.541 -10.636 -23.379 1.00 71.94 73 CYS A C 1
ATOM 553 O O . CYS A 1 73 ? 8.334 -9.844 -23.872 1.00 71.94 73 CYS A O 1
ATOM 555 N N . VAL A 1 74 ? 7.925 -11.601 -22.537 1.00 73.19 74 VAL A N 1
ATOM 556 C CA . VAL A 1 74 ? 9.302 -11.666 -22.007 1.00 73.19 74 VAL A CA 1
ATOM 557 C C . VAL A 1 74 ? 10.295 -12.182 -23.048 1.00 73.19 74 VAL A C 1
ATOM 559 O O . VAL A 1 74 ? 11.359 -11.590 -23.211 1.00 73.19 74 VAL A O 1
ATOM 562 N N . TYR A 1 75 ? 9.947 -13.238 -23.785 1.00 77.12 75 TYR A N 1
ATOM 563 C CA . TYR A 1 75 ? 10.827 -13.797 -24.815 1.00 77.12 75 TYR A CA 1
ATOM 564 C C . TYR A 1 75 ? 11.048 -12.832 -25.989 1.00 77.12 75 TYR A C 1
ATOM 566 O O . TYR A 1 75 ? 12.197 -12.589 -26.354 1.00 77.12 75 TYR A O 1
ATOM 574 N N . TRP A 1 76 ? 9.990 -12.213 -26.533 1.00 73.81 76 TRP A N 1
ATOM 575 C CA . TRP A 1 76 ? 10.161 -11.240 -27.616 1.00 73.81 76 TRP A CA 1
ATOM 576 C C . TRP A 1 76 ? 10.902 -9.988 -27.138 1.00 73.81 76 TRP A C 1
ATOM 578 O O . TRP A 1 76 ? 11.816 -9.546 -27.828 1.00 73.81 76 TRP A O 1
ATOM 588 N N . LEU A 1 77 ? 10.593 -9.447 -25.947 1.00 71.62 77 LEU A N 1
ATOM 589 C CA . LEU A 1 77 ? 11.361 -8.318 -25.391 1.00 71.62 77 LEU A CA 1
ATOM 590 C C . LEU A 1 77 ? 12.841 -8.664 -25.198 1.00 71.62 77 LEU A C 1
ATOM 592 O O . LEU A 1 77 ? 13.684 -7.810 -25.458 1.00 71.62 77 LEU A O 1
ATOM 596 N N . GLY A 1 78 ? 13.154 -9.882 -24.746 1.00 72.31 78 GLY A N 1
ATOM 597 C CA . GLY A 1 78 ? 14.536 -10.341 -24.594 1.00 72.31 78 GLY A CA 1
ATOM 598 C C . GLY A 1 78 ? 15.264 -10.427 -25.934 1.00 72.31 78 GLY A C 1
ATOM 599 O O . GLY A 1 78 ? 16.418 -10.021 -26.031 1.00 72.31 78 GLY A O 1
ATOM 600 N N . LEU A 1 79 ? 14.567 -10.859 -26.989 1.00 73.94 79 LEU A N 1
ATOM 601 C CA . LEU A 1 79 ? 15.111 -10.893 -28.348 1.00 73.94 79 LEU A CA 1
ATOM 602 C C . LEU A 1 79 ? 15.408 -9.476 -28.881 1.00 73.94 79 LEU A C 1
ATOM 604 O O . LEU A 1 79 ? 16.464 -9.238 -29.472 1.00 73.94 79 LEU A O 1
ATOM 608 N N . TYR A 1 80 ? 14.511 -8.519 -28.613 1.00 67.94 80 TYR A N 1
ATOM 609 C CA . TYR A 1 80 ? 14.693 -7.105 -28.969 1.00 67.94 80 TYR A CA 1
ATOM 610 C C . TYR A 1 80 ? 15.825 -6.426 -28.182 1.00 67.94 80 TYR A C 1
ATOM 612 O O . TYR A 1 80 ? 16.459 -5.508 -28.704 1.00 67.94 80 TYR A O 1
ATOM 620 N N . GLU A 1 81 ? 16.118 -6.872 -26.955 1.00 67.12 81 GLU A N 1
ATOM 621 C CA . GLU A 1 81 ? 17.255 -6.364 -26.174 1.00 67.12 81 GLU A CA 1
ATOM 622 C C . GLU A 1 81 ? 18.602 -6.719 -26.829 1.00 67.12 81 GLU A C 1
ATOM 624 O O . GLU A 1 81 ? 19.530 -5.905 -26.802 1.00 67.12 81 GLU A O 1
ATOM 629 N N . THR A 1 82 ? 18.703 -7.902 -27.442 1.00 68.00 82 THR A N 1
ATOM 630 C CA . THR A 1 82 ? 19.922 -8.369 -28.122 1.00 68.00 82 THR A CA 1
ATOM 631 C C . THR A 1 82 ? 20.122 -7.776 -29.515 1.00 68.00 82 THR A C 1
ATOM 633 O O . THR A 1 82 ? 21.253 -7.443 -29.859 1.00 68.00 82 THR A O 1
ATOM 636 N N . GLU A 1 83 ? 19.054 -7.616 -30.300 1.00 68.06 83 GLU A N 1
ATOM 637 C CA . GLU A 1 83 ? 19.152 -7.246 -31.722 1.00 68.06 83 GLU A CA 1
ATOM 638 C C . GLU A 1 83 ? 19.006 -5.733 -31.974 1.00 68.06 83 GLU A C 1
ATOM 640 O O . GLU A 1 83 ? 19.678 -5.187 -32.846 1.00 68.06 83 GLU A O 1
ATOM 645 N N . SER A 1 84 ? 18.168 -5.012 -31.213 1.00 58.75 84 SER A N 1
ATOM 646 C CA . SER A 1 84 ? 17.742 -3.649 -31.586 1.00 58.75 84 SER A CA 1
ATOM 647 C C . SER A 1 84 ? 17.965 -2.614 -30.479 1.00 58.75 84 SER A C 1
ATOM 649 O O . SER A 1 84 ? 17.067 -1.856 -30.094 1.00 58.75 84 SER A O 1
ATOM 651 N N . LYS A 1 85 ? 19.193 -2.534 -29.963 1.00 56.97 85 LYS A N 1
ATOM 652 C CA . LYS A 1 85 ? 19.552 -1.540 -28.937 1.00 56.97 85 LYS A CA 1
ATOM 653 C C . LYS A 1 85 ? 19.369 -0.083 -29.409 1.00 56.97 85 LYS A C 1
ATOM 655 O O . LYS A 1 85 ? 19.203 0.798 -28.572 1.00 56.97 85 LYS A O 1
ATOM 660 N N . TYR A 1 86 ? 19.365 0.152 -30.726 1.00 59.88 86 TYR A N 1
ATOM 661 C CA . TYR A 1 86 ? 19.284 1.480 -31.350 1.00 59.88 86 TYR A CA 1
ATOM 662 C C . TYR A 1 86 ? 17.888 1.869 -31.866 1.00 59.88 86 TYR A C 1
ATOM 664 O O . TYR A 1 86 ? 17.603 3.060 -31.961 1.00 59.88 86 TYR A O 1
ATOM 672 N N . ASP A 1 87 ? 16.996 0.909 -32.132 1.00 67.00 87 ASP A N 1
ATOM 673 C CA . ASP A 1 87 ? 15.689 1.203 -32.749 1.00 67.00 87 ASP A CA 1
ATOM 674 C C . ASP A 1 87 ? 14.600 1.573 -31.727 1.00 67.00 87 ASP A C 1
ATOM 676 O O . ASP A 1 87 ? 13.586 2.183 -32.070 1.00 67.00 87 ASP A O 1
ATOM 680 N N . LEU A 1 88 ? 14.801 1.242 -30.443 1.00 69.25 88 LEU A N 1
ATOM 681 C CA . LEU A 1 88 ? 13.827 1.476 -29.366 1.00 69.25 88 LEU A CA 1
ATOM 682 C C . LEU A 1 88 ? 14.444 2.225 -28.161 1.00 69.25 88 LEU A C 1
ATOM 684 O O . LEU A 1 88 ? 14.364 1.745 -27.022 1.00 69.25 88 LEU A O 1
ATOM 688 N N . PRO A 1 89 ? 15.014 3.435 -28.351 1.00 68.06 89 PRO A N 1
ATOM 689 C CA . PRO A 1 89 ? 15.649 4.206 -27.271 1.00 68.06 89 PRO A CA 1
ATOM 690 C C . PRO A 1 89 ? 14.655 4.598 -26.164 1.00 68.06 89 PRO A C 1
ATOM 692 O O . PRO A 1 89 ? 15.013 4.754 -24.992 1.00 68.06 89 PRO A O 1
ATOM 695 N N . TRP A 1 90 ? 13.364 4.696 -26.497 1.00 70.81 90 TRP A N 1
ATOM 696 C CA . TRP A 1 90 ? 12.315 4.929 -25.509 1.00 70.81 90 TRP A CA 1
ATOM 697 C C . TRP A 1 90 ? 12.177 3.761 -24.520 1.00 70.81 90 TRP A C 1
ATOM 699 O O . TRP A 1 90 ? 11.897 3.998 -23.352 1.00 70.81 90 TRP A O 1
ATOM 709 N N . LEU A 1 91 ? 12.424 2.515 -24.934 1.00 70.25 91 LEU A N 1
ATOM 710 C CA . LEU A 1 91 ? 12.216 1.333 -24.093 1.00 70.25 91 LEU A CA 1
ATOM 711 C C . LEU A 1 91 ? 13.430 1.021 -23.202 1.00 70.25 91 LEU A C 1
ATOM 713 O O . LEU A 1 91 ? 13.263 0.664 -22.028 1.00 70.25 91 LEU A O 1
ATOM 717 N N . PHE A 1 92 ? 14.641 1.188 -23.739 1.00 68.19 92 PHE A N 1
ATOM 718 C CA . PHE A 1 92 ? 15.885 0.762 -23.086 1.00 68.19 92 PHE A CA 1
ATOM 719 C C . PHE A 1 92 ? 16.731 1.906 -22.516 1.00 68.19 92 PHE A C 1
ATOM 721 O O . PHE A 1 92 ? 17.450 1.696 -21.540 1.00 68.19 92 PHE A O 1
ATOM 728 N N . GLU A 1 93 ? 16.633 3.116 -23.067 1.00 67.44 93 GLU A N 1
ATOM 729 C CA . GLU A 1 93 ? 17.529 4.223 -22.707 1.00 67.44 93 GLU A CA 1
ATOM 730 C C . GLU A 1 93 ? 16.834 5.316 -21.886 1.00 67.44 93 GLU A C 1
ATOM 732 O O . GLU A 1 93 ? 17.443 5.954 -21.022 1.00 67.44 93 GLU A O 1
ATOM 737 N N . THR A 1 94 ? 15.526 5.492 -22.083 1.00 71.06 94 THR A N 1
ATOM 738 C CA . THR A 1 94 ? 14.761 6.533 -21.393 1.00 71.06 94 THR A CA 1
ATOM 739 C C . THR A 1 94 ? 14.502 6.176 -19.926 1.00 71.06 94 THR A C 1
ATOM 741 O O . THR A 1 94 ? 13.853 5.184 -19.591 1.00 71.06 94 THR A O 1
ATOM 744 N N . ASN A 1 95 ? 14.970 7.040 -19.022 1.00 69.94 95 ASN A N 1
ATOM 745 C CA . ASN A 1 95 ? 14.709 6.934 -17.588 1.00 69.94 95 ASN A CA 1
ATOM 746 C C . ASN A 1 95 ? 13.300 7.447 -17.246 1.00 69.94 95 ASN A C 1
ATOM 748 O O . ASN A 1 95 ? 13.066 8.654 -17.144 1.00 69.94 95 ASN A O 1
ATOM 752 N N . TYR A 1 96 ? 12.364 6.540 -16.968 1.00 72.44 96 TYR A N 1
ATOM 753 C CA . TYR A 1 96 ? 10.986 6.898 -16.588 1.00 72.44 96 TYR A CA 1
ATOM 754 C C . TYR A 1 96 ? 10.802 7.227 -15.099 1.00 72.44 96 TYR A C 1
ATOM 756 O O . TYR A 1 96 ? 9.698 7.581 -14.674 1.00 72.44 96 TYR A O 1
ATOM 764 N N . TRP A 1 97 ? 11.874 7.166 -14.302 1.00 68.44 97 TRP A N 1
ATOM 765 C CA . TRP A 1 97 ? 11.857 7.382 -12.851 1.00 68.44 97 TRP A CA 1
ATOM 766 C C . TRP A 1 97 ? 11.089 8.642 -12.427 1.00 68.44 97 TRP A C 1
ATOM 768 O O . TRP A 1 97 ? 10.202 8.580 -11.575 1.00 68.44 97 TRP A O 1
ATOM 778 N N . MET A 1 98 ? 11.368 9.791 -13.052 1.00 66.62 98 MET A N 1
ATOM 779 C CA . MET A 1 98 ? 10.703 11.052 -12.696 1.00 66.62 98 MET A CA 1
ATOM 780 C C . MET A 1 98 ? 9.211 11.062 -13.041 1.00 66.62 98 MET A C 1
ATOM 782 O O . MET A 1 98 ? 8.425 11.696 -12.332 1.00 66.62 98 MET A O 1
ATOM 786 N N . ARG A 1 99 ? 8.816 10.354 -14.104 1.00 73.12 99 ARG A N 1
ATOM 787 C CA . ARG A 1 99 ? 7.434 10.325 -14.595 1.00 73.12 99 ARG A CA 1
ATOM 788 C C . ARG A 1 99 ? 6.553 9.406 -13.755 1.00 73.12 99 ARG A C 1
ATOM 790 O O . ARG A 1 99 ? 5.417 9.765 -13.478 1.00 73.12 99 ARG A O 1
ATOM 797 N N . ILE A 1 100 ? 7.097 8.284 -13.290 1.00 72.06 100 ILE A N 1
ATOM 798 C CA . ILE A 1 100 ? 6.390 7.298 -12.457 1.00 72.06 100 ILE A CA 1
ATOM 799 C C . ILE A 1 100 ? 6.366 7.682 -10.978 1.00 72.06 100 ILE A C 1
ATOM 801 O O . ILE A 1 100 ? 5.377 7.433 -10.288 1.00 72.06 100 ILE A O 1
ATOM 805 N N . ARG A 1 101 ? 7.401 8.367 -10.477 1.00 73.00 101 ARG A N 1
ATOM 806 C CA . ARG A 1 101 ? 7.489 8.725 -9.054 1.00 73.00 101 ARG A CA 1
ATOM 807 C C . ARG A 1 101 ? 6.300 9.556 -8.562 1.00 73.00 101 ARG A C 1
ATOM 809 O O . ARG A 1 101 ? 5.846 9.356 -7.441 1.00 73.00 101 ARG A O 1
ATOM 816 N N . ARG A 1 102 ? 5.810 10.504 -9.367 1.00 72.69 102 ARG A N 1
ATOM 817 C CA . ARG A 1 102 ? 4.695 11.389 -8.980 1.00 72.69 102 ARG A CA 1
ATOM 818 C C . ARG A 1 102 ? 3.351 10.650 -8.862 1.00 72.69 102 ARG A C 1
ATOM 820 O O . ARG A 1 102 ? 2.769 10.719 -7.781 1.00 72.69 102 ARG A O 1
ATOM 827 N N . PRO A 1 103 ? 2.863 9.931 -9.890 1.00 75.69 103 PRO A N 1
ATOM 828 C CA . PRO A 1 103 ? 1.601 9.204 -9.797 1.00 75.69 103 PRO A CA 1
ATOM 829 C C . PRO A 1 103 ? 1.665 8.057 -8.784 1.00 75.69 103 PRO A C 1
ATOM 831 O O . PRO A 1 103 ? 0.730 7.918 -8.003 1.00 75.69 103 PRO A O 1
ATOM 834 N N . CYS A 1 104 ? 2.772 7.305 -8.699 1.00 76.31 104 CYS A N 1
ATOM 835 C CA . CYS A 1 104 ? 2.914 6.261 -7.677 1.00 76.31 104 CYS A CA 1
ATOM 836 C C . CYS A 1 104 ? 2.854 6.833 -6.258 1.00 76.31 104 CYS A C 1
ATOM 838 O O . CYS A 1 104 ? 2.242 6.220 -5.388 1.00 76.31 104 CYS A O 1
ATOM 840 N N . ARG A 1 105 ? 3.428 8.023 -6.025 1.00 71.38 105 ARG A N 1
ATOM 841 C CA . ARG A 1 105 ? 3.312 8.706 -4.730 1.00 71.38 105 ARG A CA 1
ATOM 842 C C . ARG A 1 105 ? 1.861 8.994 -4.384 1.00 71.38 105 ARG A C 1
ATOM 844 O O . ARG A 1 105 ? 1.433 8.667 -3.286 1.00 71.38 105 ARG A O 1
ATOM 851 N N . ILE A 1 106 ? 1.136 9.612 -5.313 1.00 77.75 106 ILE A N 1
ATOM 852 C CA . ILE A 1 106 ? -0.260 10.006 -5.104 1.00 77.75 106 ILE A CA 1
ATOM 853 C C . ILE A 1 106 ? -1.110 8.760 -4.855 1.00 77.75 106 ILE A C 1
ATOM 855 O O . ILE A 1 106 ? -1.814 8.695 -3.851 1.00 77.75 106 ILE A O 1
ATOM 859 N N . LEU A 1 107 ? -0.972 7.742 -5.704 1.00 81.81 107 LEU A N 1
ATOM 860 C CA . LEU A 1 107 ? -1.716 6.494 -5.588 1.00 81.81 107 LEU A CA 1
ATOM 861 C C . LEU A 1 107 ? -1.456 5.793 -4.249 1.00 81.81 107 LEU A C 1
ATOM 863 O O . LEU A 1 107 ? -2.402 5.430 -3.559 1.00 81.81 107 LEU A O 1
ATOM 867 N N . PHE A 1 108 ? -0.191 5.668 -3.840 1.00 80.12 108 PHE A N 1
ATOM 868 C CA . PHE A 1 108 ? 0.167 5.059 -2.560 1.00 80.12 108 PHE A CA 1
ATOM 869 C C . PHE A 1 108 ? -0.427 5.839 -1.379 1.00 80.12 108 PHE A C 1
ATOM 871 O O . PHE A 1 108 ? -1.046 5.247 -0.499 1.00 80.12 108 PHE A O 1
ATOM 878 N N . THR A 1 109 ? -0.322 7.173 -1.383 1.00 76.81 109 THR A N 1
ATOM 879 C CA . THR A 1 109 ? -0.914 7.998 -0.317 1.00 76.81 109 THR A CA 1
ATOM 880 C C . THR A 1 109 ? -2.437 7.910 -0.271 1.00 76.81 109 THR A C 1
ATOM 882 O O . THR A 1 109 ? -3.002 7.909 0.819 1.00 76.81 109 THR A O 1
ATOM 885 N N . LEU A 1 110 ? -3.104 7.788 -1.422 1.00 83.38 110 LEU A N 1
ATOM 886 C CA . LEU A 1 110 ? -4.558 7.643 -1.487 1.00 83.38 110 LEU A CA 1
ATOM 887 C C . LEU A 1 110 ? -5.011 6.279 -0.962 1.00 83.38 110 LEU A C 1
ATOM 889 O O . LEU A 1 110 ? -5.938 6.225 -0.159 1.00 83.38 110 LEU A O 1
ATOM 893 N N . ILE A 1 111 ? -4.337 5.193 -1.355 1.00 83.88 111 ILE A N 1
ATOM 894 C CA . ILE A 1 111 ? -4.669 3.838 -0.893 1.00 83.88 111 ILE A CA 1
ATOM 895 C C . ILE A 1 111 ? -4.498 3.750 0.626 1.00 83.88 111 ILE A C 1
ATOM 897 O O . ILE A 1 111 ? -5.456 3.440 1.331 1.00 83.88 111 ILE A O 1
ATOM 901 N N . PHE A 1 112 ? -3.320 4.098 1.150 1.00 79.75 112 PHE A N 1
ATOM 902 C CA . PHE A 1 112 ? -3.061 4.025 2.592 1.00 79.75 112 PHE A CA 1
ATOM 903 C C . PHE A 1 112 ? -3.926 5.004 3.392 1.00 79.75 112 PHE A C 1
ATOM 905 O O . PHE A 1 112 ? -4.405 4.657 4.470 1.00 79.75 112 PHE A O 1
ATOM 912 N N . GLY A 1 113 ? -4.182 6.197 2.847 1.00 77.62 113 GLY A N 1
ATOM 913 C CA . GLY A 1 113 ? -5.117 7.153 3.432 1.00 77.62 113 GLY A CA 1
ATOM 914 C C . GLY A 1 113 ? -6.534 6.584 3.531 1.00 77.62 113 GLY A C 1
ATOM 915 O O . GLY A 1 113 ? -7.133 6.635 4.601 1.00 77.62 113 GLY A O 1
ATOM 916 N N . SER A 1 114 ? -7.043 5.973 2.456 1.00 84.00 114 SER A N 1
ATOM 917 C CA . SER A 1 114 ? -8.384 5.370 2.433 1.00 84.00 114 SER A CA 1
ATOM 918 C C . SER A 1 114 ? -8.524 4.205 3.417 1.00 84.00 114 SER A C 1
ATOM 920 O O . SER A 1 114 ? -9.510 4.143 4.148 1.00 84.00 114 SER A O 1
ATOM 922 N N . VAL A 1 115 ? -7.511 3.335 3.510 1.00 84.81 115 VAL A N 1
ATOM 923 C CA . VAL A 1 115 ? -7.481 2.216 4.465 1.00 84.81 115 VAL A CA 1
ATOM 924 C C . VAL A 1 115 ? -7.459 2.737 5.901 1.00 84.81 115 VAL A C 1
ATOM 926 O O . VAL A 1 115 ? -8.222 2.258 6.734 1.00 84.81 115 VAL A O 1
ATOM 929 N N . SER A 1 116 ? -6.648 3.759 6.190 1.00 82.12 116 SER A N 1
ATOM 930 C CA . SER A 1 116 ? -6.598 4.390 7.515 1.00 82.12 116 SER A CA 1
ATOM 931 C C . SER A 1 116 ? -7.949 4.992 7.919 1.00 82.12 116 SER A C 1
ATOM 933 O O . SER A 1 116 ? -8.413 4.776 9.037 1.00 82.12 116 SER A O 1
ATOM 935 N N . VAL A 1 117 ? -8.626 5.684 6.994 1.00 83.12 117 VAL A N 1
ATOM 936 C CA . VAL A 1 117 ? -9.969 6.237 7.233 1.00 83.12 117 VAL A CA 1
ATOM 937 C C . VAL A 1 117 ? -10.991 5.124 7.471 1.00 83.12 117 VAL A C 1
ATOM 939 O O . VAL A 1 117 ? -11.767 5.214 8.419 1.00 83.12 117 VAL A O 1
ATOM 942 N N . ALA A 1 118 ? -10.976 4.057 6.667 1.00 84.31 118 ALA A N 1
ATOM 943 C CA . ALA A 1 118 ? -11.885 2.924 6.839 1.00 84.31 118 ALA A CA 1
ATOM 944 C C . ALA A 1 118 ? -11.690 2.227 8.198 1.00 84.31 118 ALA A C 1
ATOM 946 O O . ALA A 1 118 ? -12.668 1.937 8.884 1.00 84.31 118 ALA A O 1
ATOM 947 N N . ILE A 1 119 ? -10.438 2.020 8.622 1.00 82.88 119 ILE A N 1
ATOM 948 C CA . ILE A 1 119 ? -10.110 1.466 9.944 1.00 82.88 119 ILE A CA 1
ATOM 949 C C . ILE A 1 119 ? -10.572 2.417 11.052 1.00 82.88 119 ILE A C 1
ATOM 951 O O . ILE A 1 119 ? -11.190 1.976 12.019 1.00 82.88 119 ILE A O 1
ATOM 955 N N . GLY A 1 120 ? -10.334 3.721 10.895 1.00 79.44 120 GLY A N 1
ATOM 956 C CA . GLY A 1 120 ? -10.811 4.739 11.827 1.00 79.44 120 GLY A CA 1
ATOM 957 C C . GLY A 1 120 ? -12.329 4.697 11.998 1.00 79.44 120 GLY A C 1
ATOM 958 O O . GLY A 1 120 ? -12.808 4.678 13.126 1.00 79.44 120 GLY A O 1
ATOM 959 N N . LEU A 1 121 ? -13.088 4.594 10.903 1.00 81.06 121 LEU A N 1
ATOM 960 C CA . LEU A 1 121 ? -14.549 4.463 10.937 1.00 81.06 121 LEU A CA 1
ATOM 961 C C . LEU A 1 121 ? -15.010 3.139 11.563 1.00 81.06 121 LEU A C 1
ATOM 963 O O . LEU A 1 121 ? -15.977 3.134 12.321 1.00 81.06 121 LEU A O 1
ATOM 967 N N . ALA A 1 122 ? -14.314 2.031 11.298 1.00 81.62 122 ALA A N 1
ATOM 968 C CA . ALA A 1 122 ? -14.625 0.736 11.903 1.00 81.62 122 ALA A CA 1
ATOM 969 C C . ALA A 1 122 ? -14.402 0.740 13.427 1.00 81.62 122 ALA A C 1
ATOM 971 O O . ALA A 1 122 ? -15.198 0.167 14.171 1.00 81.62 122 ALA A O 1
ATOM 972 N N . ILE A 1 123 ? -13.354 1.424 13.895 1.00 75.94 123 ILE A N 1
ATOM 973 C CA . ILE A 1 123 ? -13.046 1.581 15.323 1.00 75.94 123 ILE A CA 1
ATOM 974 C C . ILE A 1 123 ? -13.989 2.596 15.983 1.00 75.94 123 ILE A C 1
ATOM 976 O O . ILE A 1 123 ? -14.423 2.370 17.109 1.00 75.94 123 ILE A O 1
ATOM 980 N N . LEU A 1 124 ? -14.329 3.692 15.297 1.00 69.62 124 LEU A N 1
ATOM 981 C CA . LEU A 1 124 ? -15.211 4.748 15.809 1.00 69.62 124 LEU A CA 1
ATOM 982 C C . LEU A 1 124 ? -16.702 4.367 15.759 1.00 69.62 124 LEU A C 1
ATOM 984 O O . LEU A 1 124 ? -17.516 5.025 16.395 1.00 69.62 124 LEU A O 1
ATOM 988 N N . GLY A 1 125 ? -17.073 3.328 15.008 1.00 71.56 125 GLY A N 1
ATOM 989 C CA . GLY A 1 125 ? -18.458 2.886 14.866 1.00 71.56 125 GLY A CA 1
ATOM 990 C C . GLY A 1 125 ? -19.002 2.186 16.126 1.00 71.56 125 GLY A C 1
ATOM 991 O O . GLY A 1 125 ? -19.371 2.850 17.094 1.00 71.56 125 GLY A O 1
ATOM 992 N N . PRO A 1 126 ? -19.123 0.846 16.146 1.00 70.81 126 PRO A N 1
ATOM 993 C CA . PRO A 1 126 ? -19.783 0.149 17.252 1.00 70.81 126 PRO A CA 1
ATOM 994 C C . PRO A 1 126 ? -19.038 0.146 18.609 1.00 70.81 126 PRO A C 1
ATOM 996 O O . PRO A 1 126 ? -19.717 0.274 19.630 1.00 70.81 126 PRO A O 1
ATOM 999 N N . PRO A 1 127 ? -17.693 0.039 18.702 1.00 69.50 127 PRO A N 1
ATOM 1000 C CA . PRO A 1 127 ? -17.005 -0.080 19.992 1.00 69.50 127 PRO A CA 1
ATOM 1001 C C . PRO A 1 127 ? -17.209 1.097 20.965 1.00 69.50 127 PRO A C 1
ATOM 1003 O O . PRO A 1 127 ? -17.479 0.839 22.141 1.00 69.50 127 PRO A O 1
ATOM 1006 N N . PRO A 1 128 ? -17.131 2.377 20.548 1.00 67.44 128 PRO A N 1
ATOM 1007 C CA . PRO A 1 128 ? -17.349 3.490 21.466 1.00 67.44 128 PRO A CA 1
ATOM 1008 C C . PRO A 1 128 ? -18.818 3.624 21.865 1.00 67.44 128 PRO A C 1
ATOM 1010 O O . PRO A 1 128 ? -19.083 3.981 23.007 1.00 67.44 128 PRO A O 1
ATOM 1013 N N . LEU A 1 129 ? -19.777 3.261 21.003 1.00 68.44 129 LEU A N 1
ATOM 1014 C CA . LEU A 1 129 ? -21.192 3.196 21.392 1.00 68.44 129 LEU A CA 1
ATOM 1015 C C . LEU A 1 129 ? -21.436 2.121 22.456 1.00 68.44 129 LEU A C 1
ATOM 1017 O O . LEU A 1 129 ? -22.189 2.358 23.398 1.00 68.44 129 LEU A O 1
ATOM 1021 N N . ILE A 1 130 ? -20.756 0.976 22.352 1.00 77.12 130 ILE A N 1
ATOM 1022 C CA . ILE A 1 130 ? -20.801 -0.090 23.361 1.00 77.12 130 ILE A CA 1
ATOM 1023 C C . ILE A 1 130 ? -20.157 0.376 24.672 1.00 77.12 130 ILE A C 1
ATOM 1025 O O . ILE A 1 130 ? -20.716 0.117 25.732 1.00 77.12 130 ILE A O 1
ATOM 1029 N N . LEU A 1 131 ? -19.038 1.107 24.634 1.00 72.06 131 LEU A N 1
ATOM 1030 C CA . LEU A 1 131 ? -18.410 1.678 25.837 1.00 72.06 131 LEU A CA 1
ATOM 1031 C C . LEU A 1 131 ? -19.272 2.772 26.485 1.00 72.06 131 LEU A C 1
ATOM 1033 O O . LEU A 1 131 ? -19.387 2.825 27.710 1.00 72.06 131 LEU A O 1
ATOM 1037 N N . VAL A 1 132 ? -19.922 3.622 25.688 1.00 75.31 132 VAL A N 1
ATOM 1038 C CA . VAL A 1 132 ? -20.880 4.622 26.182 1.00 75.31 132 VAL A CA 1
ATOM 1039 C C . VAL A 1 132 ? -22.097 3.925 26.801 1.00 75.31 132 VAL A C 1
ATOM 1041 O O . VAL A 1 132 ? -22.474 4.249 27.921 1.00 75.31 132 VAL A O 1
ATOM 1044 N N . MET A 1 133 ? -22.659 2.903 26.154 1.00 78.38 133 MET A N 1
ATOM 1045 C CA . MET A 1 133 ? -23.746 2.093 26.723 1.00 78.38 133 MET A CA 1
ATOM 1046 C C . MET A 1 133 ? -23.315 1.382 28.010 1.00 78.38 133 MET A C 1
ATOM 1048 O O . MET A 1 133 ? -24.022 1.442 29.012 1.00 78.38 133 MET A O 1
ATOM 1052 N N . TRP A 1 134 ? -22.130 0.771 28.029 1.00 81.00 134 TRP A N 1
ATOM 1053 C CA . TRP A 1 134 ? -21.584 0.088 29.201 1.00 81.00 134 TRP A CA 1
ATOM 1054 C C . TRP A 1 134 ? -21.356 1.040 30.375 1.00 81.00 134 TRP A C 1
ATOM 1056 O O . TRP A 1 134 ? -21.648 0.681 31.511 1.00 81.00 134 TRP A O 1
ATOM 1066 N N . THR A 1 135 ? -20.865 2.257 30.127 1.00 71.62 135 THR A N 1
ATOM 1067 C CA . THR A 1 135 ? -20.676 3.273 31.177 1.00 71.62 135 THR A CA 1
ATOM 1068 C C . THR A 1 135 ? -22.005 3.823 31.688 1.00 71.62 135 THR A C 1
ATOM 1070 O O . THR A 1 135 ? -22.138 4.022 32.892 1.00 71.62 135 THR A O 1
ATOM 1073 N N . VAL A 1 136 ? -23.009 3.982 30.819 1.00 74.88 136 VAL A N 1
ATOM 1074 C CA . VAL A 1 136 ? -24.382 4.330 31.222 1.00 74.88 136 VAL A CA 1
ATOM 1075 C C . VAL A 1 136 ? -24.998 3.224 32.090 1.00 74.88 136 VAL A C 1
ATOM 1077 O O . VAL A 1 136 ? -25.589 3.532 33.121 1.00 74.88 136 VAL A O 1
ATOM 1080 N N . ILE A 1 137 ? -24.809 1.950 31.727 1.00 79.94 137 ILE A N 1
ATOM 1081 C CA . ILE A 1 137 ? -25.331 0.784 32.466 1.00 79.94 137 ILE A CA 1
ATOM 1082 C C . ILE A 1 137 ? -24.575 0.554 33.785 1.00 79.94 137 ILE A C 1
ATOM 1084 O O . ILE A 1 137 ? -25.186 0.242 34.802 1.00 79.94 137 ILE A O 1
ATOM 1088 N N . 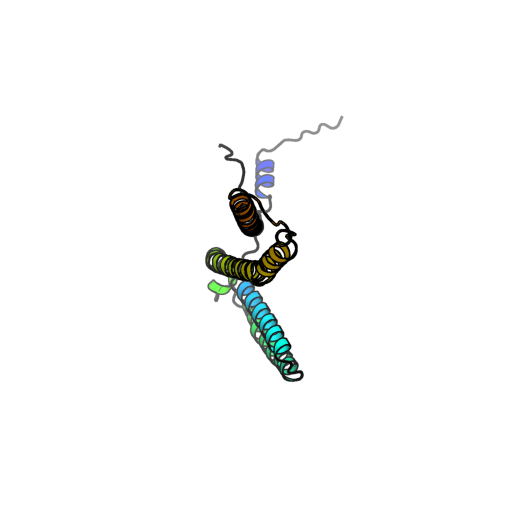SER A 1 138 ? -23.249 0.712 33.786 1.00 75.75 138 SER A N 1
ATOM 1089 C CA . SER A 1 138 ? -22.391 0.452 34.954 1.00 75.75 138 SER A CA 1
ATOM 1090 C C . SER A 1 138 ? -22.384 1.598 35.960 1.00 75.75 138 SER A C 1
ATOM 1092 O O . SER A 1 138 ? -21.813 1.454 37.039 1.00 75.75 138 SER A O 1
ATOM 1094 N N . CYS A 1 139 ? -22.969 2.753 35.630 1.00 65.50 139 CYS A N 1
ATOM 1095 C CA . CYS A 1 139 ? -23.117 3.835 36.587 1.00 65.50 139 CYS A CA 1
ATOM 1096 C C . CYS A 1 139 ? -24.172 3.447 37.638 1.00 65.50 139 CYS A C 1
ATOM 1098 O O . CYS A 1 139 ? -25.355 3.376 37.309 1.00 65.50 139 CYS A O 1
ATOM 1100 N N . PRO A 1 140 ? -23.805 3.309 38.927 1.00 62.53 140 PRO A N 1
ATOM 1101 C CA . PRO A 1 140 ? -24.752 3.029 40.010 1.00 62.53 140 PRO A CA 1
ATOM 1102 C C . PRO A 1 140 ? -25.581 4.278 40.383 1.00 62.53 140 PRO A C 1
ATOM 1104 O O . PRO A 1 140 ? -25.956 4.482 41.534 1.00 62.53 140 PRO A O 1
ATOM 1107 N N . VAL A 1 141 ? -25.849 5.158 39.412 1.00 54.69 141 VAL A N 1
ATOM 1108 C CA . VAL A 1 141 ? -26.586 6.418 39.585 1.00 54.69 141 VAL A CA 1
ATOM 1109 C C . VAL A 1 141 ? -28.081 6.163 39.792 1.00 54.69 141 VAL A C 1
ATOM 1111 O O . VAL A 1 141 ? -28.770 7.010 40.350 1.00 54.69 141 VAL A O 1
ATOM 1114 N N . PHE A 1 142 ? -28.588 4.976 39.450 1.00 49.72 142 PHE A N 1
ATOM 1115 C CA . PHE A 1 142 ? -30.009 4.659 39.600 1.00 49.72 142 PHE A CA 1
ATOM 1116 C C . PHE A 1 142 ? -30.447 4.298 41.036 1.00 49.72 142 PHE A C 1
ATOM 1118 O O . PHE A 1 142 ? -31.553 3.806 41.236 1.00 49.72 142 PHE A O 1
ATOM 1125 N N . SER A 1 143 ? -29.619 4.523 42.063 1.00 56.97 143 SER A N 1
ATOM 1126 C CA . SER A 1 143 ? -30.006 4.252 43.462 1.00 56.97 143 SER A CA 1
ATOM 1127 C C . SER A 1 143 ? -29.682 5.365 44.460 1.00 56.97 143 SER A C 1
ATOM 1129 O O . SER A 1 143 ? -29.540 5.082 45.645 1.00 56.97 143 SER A O 1
ATOM 1131 N N . PHE A 1 144 ? -29.620 6.633 44.034 1.00 57.22 144 PHE A N 1
ATOM 1132 C CA . PHE A 1 144 ? -29.553 7.755 44.981 1.00 57.22 144 PHE A CA 1
ATOM 1133 C C . PHE A 1 144 ? -30.879 8.529 45.045 1.00 57.22 144 PHE A C 1
ATOM 1135 O O . PHE A 1 144 ? -31.125 9.391 44.199 1.00 57.22 144 PHE A O 1
ATOM 1142 N N . PRO A 1 145 ? -31.741 8.233 46.037 1.00 58.03 145 PRO A N 1
ATOM 1143 C CA . PRO A 1 145 ? -32.885 9.068 46.359 1.00 58.03 145 PRO A CA 1
ATOM 1144 C C . PRO A 1 145 ? -32.363 10.313 47.090 1.00 58.03 145 PRO A C 1
ATOM 1146 O O . PRO A 1 145 ? -31.635 10.201 48.071 1.00 58.03 145 PRO A O 1
ATOM 1149 N N . ASP A 1 146 ? -32.707 11.495 46.585 1.00 70.44 146 ASP A N 1
ATOM 1150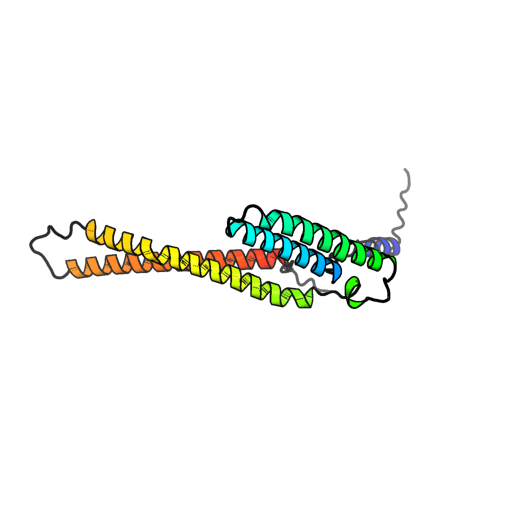 C CA . ASP A 1 146 ? -32.395 12.812 47.154 1.00 70.44 146 ASP A CA 1
ATOM 1151 C C . ASP A 1 146 ? -30.909 13.211 47.279 1.00 70.44 146 ASP A C 1
ATOM 1153 O O . ASP A 1 146 ? -30.255 12.957 48.289 1.00 70.44 146 ASP A O 1
ATOM 1157 N N . ARG A 1 147 ? -30.408 13.992 46.300 1.00 55.50 147 ARG A N 1
ATOM 1158 C CA . ARG A 1 147 ? -29.767 15.315 46.538 1.00 55.50 147 ARG A CA 1
ATOM 1159 C C . ARG A 1 147 ? -29.152 15.947 45.278 1.00 55.50 147 ARG A C 1
ATOM 1161 O O . ARG A 1 147 ? -28.233 15.407 44.673 1.00 55.50 147 ARG A O 1
ATOM 1168 N N . GLY A 1 148 ? -29.558 17.196 45.029 1.00 67.94 148 GLY A N 1
ATOM 1169 C CA . GLY A 1 148 ? -28.704 18.285 44.532 1.00 67.94 148 GLY A CA 1
ATOM 1170 C C . GLY A 1 148 ? -28.429 18.358 43.023 1.00 67.94 148 GLY A C 1
ATOM 1171 O O . GLY A 1 148 ? -27.880 17.437 42.426 1.00 67.94 148 GLY A O 1
ATOM 1172 N N . HIS A 1 149 ? -28.678 19.540 42.441 1.00 69.94 149 HIS A N 1
ATOM 1173 C CA . HIS A 1 149 ? -28.354 19.932 41.055 1.00 69.94 149 HIS A CA 1
ATOM 1174 C C . HIS A 1 149 ? -26.893 19.643 40.620 1.00 69.94 149 HIS A C 1
ATOM 1176 O O . HIS A 1 149 ? -26.609 19.570 39.427 1.00 69.94 149 HIS A O 1
ATOM 1182 N N . GLY A 1 150 ? -25.956 19.449 41.557 1.00 77.12 150 GLY A N 1
ATOM 1183 C CA . GLY A 1 150 ? -24.547 19.156 41.257 1.00 77.12 150 GLY A CA 1
ATOM 1184 C C . GLY A 1 150 ? -24.273 17.759 40.679 1.00 77.12 150 GLY A C 1
ATOM 1185 O O . GLY A 1 150 ? -23.254 17.569 40.016 1.00 77.12 150 GLY A O 1
ATOM 1186 N N . SER A 1 151 ? -25.168 16.786 40.877 1.00 76.00 151 SER A N 1
ATOM 1187 C CA . SER A 1 151 ? -24.968 15.403 40.407 1.00 76.00 151 SER A CA 1
ATOM 1188 C C . SER A 1 151 ? -25.075 15.266 38.880 1.00 76.00 151 SER A C 1
ATOM 1190 O O . SER A 1 151 ? -24.260 14.576 38.265 1.00 76.00 151 SER A O 1
ATOM 1192 N N . MET A 1 152 ? -26.009 15.987 38.248 1.00 79.25 152 MET A N 1
ATOM 1193 C CA . MET A 1 152 ? -26.155 16.01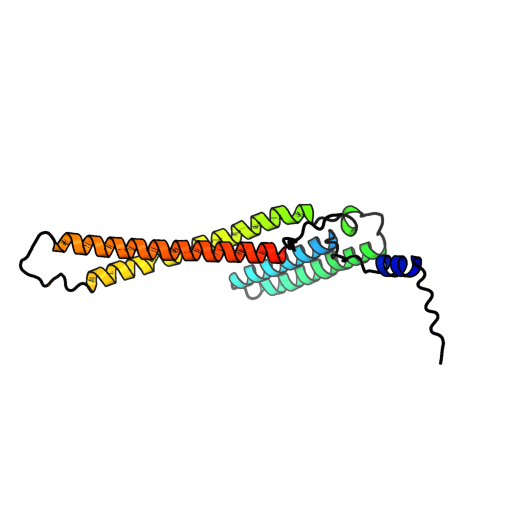2 36.785 1.00 79.25 152 MET A CA 1
ATOM 1194 C C . MET A 1 152 ? -24.926 16.601 36.091 1.00 79.25 152 MET A C 1
ATOM 1196 O O . MET A 1 152 ? -24.462 16.067 35.083 1.00 79.25 152 MET A O 1
ATOM 1200 N N . LEU A 1 153 ? -24.365 17.678 36.644 1.00 81.94 153 LEU A N 1
ATOM 1201 C CA . LEU A 1 153 ? -23.221 18.362 36.045 1.00 81.94 153 LEU A CA 1
ATOM 1202 C C . LEU A 1 153 ? -21.964 17.477 36.065 1.00 81.94 153 LEU A C 1
ATOM 1204 O O . LEU A 1 153 ? -21.216 17.431 35.089 1.00 81.94 153 LEU A O 1
ATOM 1208 N N . PHE A 1 154 ? -21.776 16.699 37.134 1.00 79.31 154 PHE A N 1
ATOM 1209 C CA . PHE A 1 154 ? -20.686 15.730 37.245 1.00 79.31 154 PHE A CA 1
ATOM 1210 C C . PHE A 1 154 ? -20.819 14.567 36.248 1.00 79.31 154 PHE A C 1
ATOM 1212 O O . PHE A 1 154 ? -19.819 14.101 35.695 1.00 79.31 154 PHE A O 1
ATOM 1219 N N . PHE A 1 155 ? -22.047 14.117 35.977 1.00 77.75 155 PHE A N 1
ATOM 1220 C CA . PHE A 1 155 ? -22.316 13.064 34.996 1.00 77.75 155 PHE A CA 1
ATOM 1221 C C . PHE A 1 155 ? -22.037 13.530 33.562 1.00 77.75 155 PHE A C 1
ATOM 1223 O O . PHE A 1 155 ? -21.315 12.861 32.821 1.00 77.75 155 PHE A O 1
ATOM 1230 N N . LEU A 1 156 ? -22.531 14.717 33.195 1.00 80.81 156 LEU A N 1
ATOM 1231 C CA . LEU A 1 156 ? -22.263 15.326 31.889 1.00 80.81 156 LEU A CA 1
ATOM 1232 C C . LEU A 1 156 ? -20.768 15.594 31.682 1.00 80.81 156 LEU A C 1
ATOM 1234 O O . LEU A 1 156 ? -20.244 15.328 30.601 1.00 80.81 156 LEU A O 1
ATOM 1238 N N . PHE A 1 157 ? -20.063 16.048 32.723 1.00 84.31 157 PHE A N 1
ATOM 1239 C CA . PHE A 1 157 ? -18.615 16.243 32.675 1.00 84.31 157 PHE A CA 1
ATOM 1240 C C . PHE A 1 157 ? -17.868 14.931 32.400 1.00 84.31 157 PHE A C 1
ATOM 1242 O O . PHE A 1 157 ? -16.994 14.896 31.536 1.00 84.31 157 PHE A O 1
ATOM 1249 N N . LYS A 1 158 ? -18.243 13.832 33.070 1.00 80.75 158 LYS A N 1
ATOM 1250 C CA . LYS A 1 158 ? -17.650 12.507 32.827 1.00 80.75 158 LYS A CA 1
ATOM 1251 C C . LYS A 1 158 ? -17.905 12.001 31.409 1.00 80.75 158 LYS A C 1
ATOM 1253 O O . LYS A 1 158 ? -16.964 11.545 30.765 1.00 80.75 158 LYS A O 1
ATOM 1258 N N . LEU A 1 159 ? -19.139 12.101 30.916 1.00 78.88 159 LEU A N 1
ATOM 1259 C CA . LEU A 1 159 ? -19.484 11.711 29.544 1.00 78.88 159 LEU A CA 1
ATOM 1260 C C . LEU A 1 159 ? -18.690 12.520 28.515 1.00 78.88 159 LEU A C 1
ATOM 1262 O O . LEU A 1 159 ? -18.091 11.947 27.606 1.00 78.88 159 LEU A O 1
ATOM 1266 N N . CYS A 1 160 ? -18.632 13.840 28.695 1.00 84.12 160 CYS A N 1
ATOM 1267 C CA . CYS A 1 160 ? -17.866 14.732 27.830 1.00 84.12 160 CYS A CA 1
ATOM 1268 C C . CYS A 1 160 ? -16.371 14.379 27.841 1.00 84.12 160 CYS A C 1
ATOM 1270 O O . CYS A 1 160 ? -15.750 14.282 26.786 1.00 84.12 160 CYS A O 1
ATOM 1272 N N . LEU A 1 161 ? -15.805 14.101 29.018 1.00 83.81 161 LEU A N 1
ATOM 1273 C CA . LEU A 1 161 ? -14.399 13.733 29.173 1.00 83.81 161 LEU A CA 1
ATOM 1274 C C . LEU A 1 161 ? -14.070 12.390 28.500 1.00 83.81 161 LEU A C 1
ATOM 1276 O O . LEU A 1 161 ? -13.040 12.284 27.838 1.00 83.81 161 LEU A O 1
ATOM 1280 N N . VAL A 1 162 ? -14.945 11.386 28.600 1.00 80.56 162 VAL A N 1
ATOM 1281 C CA . VAL A 1 162 ? -14.766 10.089 27.917 1.00 80.56 162 VAL A CA 1
ATOM 1282 C C . VAL A 1 162 ? -14.843 10.247 26.394 1.00 80.56 162 VAL A C 1
ATOM 1284 O O . VAL A 1 162 ? -13.995 9.715 25.673 1.00 80.56 162 VAL A O 1
ATOM 1287 N N . MET A 1 163 ? -15.805 11.022 25.891 1.00 79.38 163 MET A N 1
ATOM 1288 C CA . MET A 1 163 ? -15.928 11.322 24.458 1.00 79.38 163 MET A CA 1
ATOM 1289 C C . MET A 1 163 ? -14.716 12.105 23.928 1.00 79.38 163 MET A C 1
ATOM 1291 O O . MET A 1 163 ? -14.184 11.793 22.864 1.00 79.38 163 MET A O 1
ATOM 1295 N N . LEU A 1 164 ? -14.226 13.088 24.689 1.00 84.81 164 LEU A N 1
ATOM 1296 C CA . LEU A 1 164 ? -13.037 13.861 24.333 1.00 84.81 164 LEU A CA 1
ATOM 1297 C C . LEU A 1 164 ? -11.784 12.975 24.296 1.00 84.81 164 LEU A C 1
ATOM 1299 O O . LEU A 1 164 ? -11.027 13.021 23.328 1.00 84.81 164 LEU A O 1
ATOM 1303 N N . LEU A 1 165 ? -11.563 12.154 25.328 1.00 83.81 165 LEU A N 1
ATOM 1304 C CA . LEU A 1 165 ? -10.394 11.276 25.405 1.00 83.81 165 LEU A CA 1
ATOM 1305 C C . LEU A 1 165 ? -10.378 10.251 24.271 1.00 83.81 165 LEU A C 1
ATOM 1307 O O . LEU A 1 165 ? -9.339 10.056 23.644 1.00 83.81 165 LEU A O 1
ATOM 1311 N N . THR A 1 166 ? -11.519 9.632 23.970 1.00 78.25 166 THR A N 1
ATOM 1312 C CA . THR A 1 166 ? -11.622 8.683 22.851 1.00 78.25 166 THR A CA 1
ATOM 1313 C C . THR A 1 166 ? -11.321 9.361 21.513 1.00 78.25 166 THR A C 1
ATOM 1315 O O . THR A 1 166 ? -10.510 8.845 20.742 1.00 78.25 166 THR A O 1
ATOM 1318 N N . TYR A 1 167 ? -11.854 10.562 21.272 1.00 80.25 167 TYR A N 1
ATOM 1319 C CA . TYR A 1 167 ? -11.538 11.345 20.075 1.00 80.25 167 TYR A CA 1
ATOM 1320 C C . TYR A 1 167 ? -10.042 11.687 19.972 1.00 80.25 167 TYR A C 1
ATOM 1322 O O . TYR A 1 167 ? -9.419 11.441 18.936 1.00 80.25 167 TYR A O 1
ATOM 1330 N N . LEU A 1 168 ? -9.429 12.182 21.053 1.00 85.06 168 LEU A N 1
ATOM 1331 C CA . LEU A 1 168 ? -8.001 12.517 21.076 1.00 85.06 168 LEU A CA 1
ATOM 1332 C C . LEU A 1 168 ? -7.115 11.298 20.793 1.00 85.06 168 LEU A C 1
ATOM 1334 O O . LEU A 1 168 ? -6.160 11.407 20.025 1.00 85.06 168 LEU A O 1
ATOM 1338 N N . VAL A 1 169 ? -7.454 10.135 21.354 1.00 81.94 169 VAL A N 1
ATOM 1339 C CA . VAL A 1 169 ? -6.729 8.880 21.106 1.00 81.94 169 VAL A CA 1
ATOM 1340 C C . VAL A 1 169 ? -6.822 8.477 19.632 1.00 81.94 169 VAL A C 1
ATOM 1342 O O . VAL A 1 169 ? -5.803 8.133 19.032 1.00 81.94 169 VAL A O 1
ATOM 1345 N N . THR A 1 170 ? -8.003 8.577 19.013 1.00 75.25 170 THR A N 1
ATOM 1346 C CA . THR A 1 170 ? -8.163 8.254 17.582 1.00 75.25 170 THR A CA 1
ATOM 1347 C C . THR A 1 170 ? -7.396 9.213 16.668 1.00 75.25 170 THR A C 1
ATOM 1349 O O . THR A 1 170 ? -6.748 8.771 15.718 1.00 75.25 170 THR A O 1
ATOM 1352 N N . MET A 1 171 ? -7.386 10.512 16.984 1.00 78.31 171 MET A N 1
ATOM 1353 C CA . MET A 1 171 ? -6.624 11.518 16.239 1.00 78.31 171 MET A CA 1
ATOM 1354 C C . MET A 1 171 ? -5.116 11.303 16.372 1.00 78.31 171 MET A C 1
ATOM 1356 O O . MET A 1 171 ? -4.393 11.348 15.375 1.00 78.31 171 MET A O 1
ATOM 1360 N N . LEU A 1 172 ? -4.635 11.011 17.583 1.00 84.44 172 LEU A N 1
ATOM 1361 C CA . LEU A 1 172 ? -3.224 10.721 17.823 1.00 84.44 172 LEU A CA 1
ATOM 1362 C C . LEU A 1 172 ? -2.778 9.461 17.071 1.00 84.44 172 LEU A C 1
ATOM 1364 O O . LEU A 1 172 ? -1.714 9.462 16.450 1.00 84.44 172 LEU A O 1
ATOM 1368 N N . TRP A 1 173 ? -3.607 8.413 17.074 1.00 82.38 173 TRP A N 1
ATOM 1369 C CA . TRP A 1 173 ? -3.356 7.194 16.308 1.00 82.38 173 TRP A CA 1
ATOM 1370 C C . TRP A 1 173 ? -3.253 7.486 14.805 1.00 82.38 173 TRP A C 1
ATOM 1372 O O . TRP A 1 173 ? -2.271 7.091 14.173 1.00 82.38 173 TRP A O 1
ATOM 1382 N N . PHE A 1 174 ? -4.193 8.254 14.244 1.00 76.94 174 PHE A N 1
ATOM 1383 C CA . PHE A 1 174 ? -4.183 8.626 12.826 1.00 76.94 174 PHE A CA 1
ATOM 1384 C C . PHE A 1 174 ? -2.930 9.426 12.440 1.00 76.94 174 PHE A C 1
ATOM 1386 O O . PHE A 1 174 ? -2.275 9.115 11.442 1.00 76.94 174 PHE A O 1
ATOM 1393 N N . LEU A 1 175 ? -2.554 10.421 13.249 1.00 81.31 175 LEU A N 1
ATOM 1394 C CA . LEU A 1 175 ? -1.346 11.223 13.029 1.00 81.31 175 LEU A CA 1
ATOM 1395 C C . LEU A 1 175 ? -0.072 10.377 13.123 1.00 81.31 175 LEU A C 1
ATOM 1397 O O . LEU A 1 175 ? 0.855 10.575 12.336 1.00 81.31 175 LEU A O 1
ATOM 1401 N N . CYS A 1 176 ? -0.030 9.417 14.049 1.00 84.06 176 CYS A N 1
ATOM 1402 C CA . CYS A 1 176 ? 1.101 8.510 14.207 1.00 84.06 176 CYS A CA 1
ATOM 1403 C C . CYS A 1 176 ? 1.260 7.606 12.976 1.00 84.06 176 CYS A C 1
ATOM 1405 O O . CYS A 1 176 ? 2.340 7.561 12.385 1.00 84.06 176 CYS A O 1
ATOM 1407 N N . VAL A 1 177 ? 0.174 6.968 12.525 1.00 79.75 177 VAL A N 1
ATOM 1408 C CA . VAL A 1 177 ? 0.171 6.132 11.313 1.00 79.75 177 VAL A CA 1
ATOM 1409 C C . VAL A 1 177 ? 0.564 6.954 10.086 1.00 79.75 177 VAL A C 1
ATOM 1411 O O . VAL A 1 177 ? 1.428 6.532 9.316 1.00 79.75 177 VAL A O 1
ATOM 1414 N N . PHE A 1 178 ? -0.000 8.152 9.921 1.00 77.38 178 PHE A N 1
ATOM 1415 C CA . PHE A 1 178 ? 0.348 9.046 8.818 1.00 77.38 178 PHE A CA 1
ATOM 1416 C C . PHE A 1 178 ? 1.836 9.428 8.837 1.00 77.38 178 PHE A C 1
ATOM 1418 O O . PHE A 1 178 ? 2.507 9.340 7.808 1.00 77.38 178 PHE A O 1
ATOM 1425 N N . SER A 1 179 ? 2.373 9.784 10.006 1.00 83.31 179 SER A N 1
ATOM 1426 C CA . SER A 1 179 ? 3.793 10.103 10.181 1.00 83.31 179 SER A CA 1
ATOM 1427 C C . SER A 1 179 ? 4.690 8.916 9.820 1.00 83.31 179 SER A C 1
ATOM 1429 O O . SER A 1 179 ? 5.622 9.072 9.032 1.00 83.31 179 SER A O 1
ATOM 1431 N N . ILE A 1 180 ? 4.368 7.708 10.298 1.00 83.31 180 ILE A N 1
ATOM 1432 C CA . ILE A 1 180 ? 5.114 6.480 9.978 1.00 83.31 180 ILE A CA 1
ATOM 1433 C C . ILE A 1 180 ? 5.106 6.215 8.469 1.00 83.31 180 ILE A C 1
ATOM 1435 O O . ILE A 1 180 ? 6.163 5.966 7.890 1.00 83.31 180 ILE A O 1
ATOM 1439 N N . VAL A 1 181 ? 3.950 6.322 7.809 1.00 80.38 181 VAL A N 1
ATOM 1440 C CA . VAL A 1 181 ? 3.838 6.131 6.353 1.00 80.38 181 VAL A CA 1
ATOM 1441 C C . VAL A 1 181 ? 4.691 7.153 5.599 1.00 80.38 181 VAL A C 1
ATOM 1443 O O . VAL A 1 181 ? 5.413 6.784 4.671 1.00 80.38 181 VAL A O 1
ATOM 1446 N N . VAL A 1 182 ? 4.663 8.424 6.009 1.00 79.38 182 VAL A N 1
ATOM 1447 C CA . VAL A 1 182 ? 5.487 9.484 5.407 1.00 79.38 182 VAL A CA 1
ATOM 1448 C C . VAL A 1 182 ? 6.980 9.228 5.631 1.00 79.38 182 VAL A C 1
ATOM 1450 O O . VAL A 1 182 ? 7.769 9.403 4.699 1.00 79.38 182 VAL A O 1
ATOM 1453 N N . ILE A 1 183 ? 7.380 8.782 6.824 1.00 82.12 183 ILE A N 1
ATOM 1454 C CA . ILE A 1 183 ? 8.772 8.443 7.155 1.00 82.12 183 ILE A CA 1
ATOM 1455 C C . ILE A 1 183 ? 9.249 7.260 6.309 1.00 82.12 183 ILE A C 1
ATOM 1457 O O . ILE A 1 183 ? 10.281 7.374 5.649 1.00 82.12 183 ILE A O 1
ATOM 1461 N N . ILE A 1 184 ? 8.487 6.162 6.263 1.00 80.56 184 ILE A N 1
ATOM 1462 C CA . ILE A 1 184 ? 8.803 4.977 5.451 1.00 80.56 184 ILE A CA 1
ATOM 1463 C C . ILE A 1 184 ? 8.895 5.362 3.975 1.00 80.56 184 ILE A C 1
ATOM 1465 O O . ILE A 1 184 ? 9.836 4.970 3.291 1.00 80.56 184 ILE A O 1
ATOM 1469 N N . TYR A 1 185 ? 7.967 6.177 3.476 1.00 72.12 185 TYR A N 1
ATOM 1470 C CA . TYR A 1 185 ? 7.989 6.645 2.095 1.00 72.12 185 TYR A CA 1
ATOM 1471 C C . TYR A 1 185 ? 9.223 7.516 1.788 1.00 72.12 185 TYR A C 1
ATOM 1473 O O . TYR A 1 185 ? 9.872 7.359 0.747 1.00 72.12 185 TYR A O 1
ATOM 1481 N N . ASN A 1 186 ? 9.581 8.437 2.684 1.00 77.06 186 ASN A N 1
ATOM 1482 C CA . ASN A 1 186 ? 10.775 9.269 2.525 1.00 77.06 186 ASN A CA 1
ATOM 1483 C C . ASN A 1 186 ? 12.057 8.430 2.572 1.00 77.06 186 ASN A C 1
ATOM 1485 O O . ASN A 1 186 ? 12.952 8.648 1.751 1.00 77.06 186 ASN A O 1
ATOM 1489 N N . TRP A 1 187 ? 12.104 7.439 3.464 1.00 73.94 187 TRP A N 1
ATOM 1490 C CA . TRP A 1 187 ? 13.192 6.472 3.565 1.00 73.94 187 TRP A CA 1
ATOM 1491 C C . TRP A 1 187 ? 13.321 5.630 2.286 1.00 73.94 187 TRP A C 1
ATOM 1493 O O . TRP A 1 187 ? 14.389 5.603 1.675 1.00 73.94 187 TRP A O 1
ATOM 1503 N N . LEU A 1 188 ? 12.218 5.046 1.802 1.00 69.94 188 LEU A N 1
ATOM 1504 C CA . LEU A 1 188 ? 12.175 4.237 0.576 1.00 69.94 188 LEU A CA 1
ATOM 1505 C C . LEU A 1 188 ? 12.553 5.031 -0.676 1.00 69.94 188 LEU A C 1
ATOM 1507 O O . LEU A 1 188 ? 13.204 4.507 -1.575 1.00 69.94 188 LEU A O 1
ATOM 1511 N N . THR A 1 189 ? 12.165 6.305 -0.762 1.00 66.62 189 THR A N 1
ATOM 1512 C CA . THR A 1 189 ? 12.464 7.122 -1.948 1.00 66.62 189 THR A CA 1
ATOM 1513 C C . THR A 1 189 ? 13.867 7.719 -1.960 1.00 66.62 189 THR A C 1
ATOM 1515 O O . THR A 1 189 ? 14.157 8.567 -2.814 1.00 66.62 189 THR A O 1
ATOM 1518 N N . GLY A 1 190 ? 14.738 7.291 -1.040 1.00 64.00 190 GLY A N 1
ATOM 1519 C CA . GLY A 1 190 ? 16.156 7.634 -1.046 1.00 64.00 190 GLY A CA 1
ATOM 1520 C C . GLY A 1 190 ? 16.428 9.129 -0.895 1.00 64.00 190 GLY A C 1
ATOM 1521 O O . GLY A 1 190 ? 17.558 9.563 -1.107 1.00 64.00 190 GLY A O 1
ATOM 1522 N N . LYS A 1 191 ? 15.424 9.930 -0.502 1.00 56.81 191 LYS A N 1
ATOM 1523 C CA . LYS A 1 191 ? 15.656 11.286 -0.008 1.00 56.81 191 LYS A CA 1
ATOM 1524 C C . LYS A 1 191 ? 16.269 11.1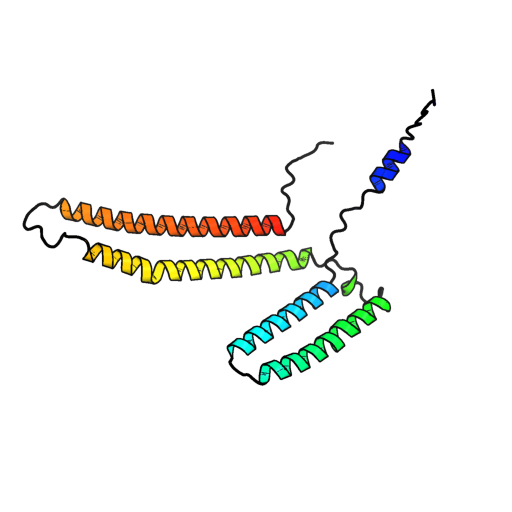46 1.380 1.00 56.81 191 LYS A C 1
ATOM 1526 O O . LYS A 1 191 ? 15.618 11.408 2.387 1.00 56.81 191 LYS A O 1
ATOM 1531 N N . ARG A 1 192 ? 17.539 10.734 1.434 1.00 52.94 192 ARG A N 1
ATOM 1532 C CA . ARG A 1 192 ? 18.376 11.115 2.563 1.00 52.94 192 ARG A CA 1
ATOM 1533 C C . ARG A 1 192 ? 18.315 12.632 2.581 1.00 52.94 192 ARG A C 1
ATOM 1535 O O . ARG A 1 192 ? 18.735 13.284 1.630 1.00 52.94 192 ARG A O 1
ATOM 1542 N N . ILE A 1 193 ? 17.708 13.174 3.624 1.00 56.88 193 ILE A N 1
ATOM 1543 C CA . ILE A 1 193 ? 17.937 14.548 4.036 1.00 56.88 193 ILE A CA 1
ATOM 1544 C C . ILE A 1 193 ? 19.443 14.583 4.294 1.00 56.88 193 ILE A C 1
ATOM 1546 O O . ILE A 1 193 ? 19.898 14.088 5.319 1.00 56.88 193 ILE A O 1
ATOM 1550 N N . SER A 1 194 ? 20.233 14.983 3.296 1.00 49.78 194 SER A N 1
ATOM 1551 C CA . SER A 1 194 ? 21.672 15.160 3.447 1.00 49.78 194 SER A CA 1
ATOM 1552 C C . SER A 1 194 ? 21.854 16.253 4.501 1.00 49.78 194 SER A C 1
ATOM 1554 O O . SER A 1 194 ? 21.446 17.384 4.230 1.00 49.78 194 SER A O 1
ATOM 1556 N N . PRO A 1 195 ? 22.399 15.962 5.697 1.00 51.66 195 PRO A N 1
ATOM 1557 C CA . PRO A 1 195 ? 22.418 16.937 6.785 1.00 51.66 195 PRO A CA 1
ATOM 1558 C C . PRO A 1 195 ? 23.469 18.037 6.621 1.00 51.66 195 PRO A C 1
ATOM 1560 O O . PRO A 1 195 ? 23.655 18.818 7.544 1.00 51.66 195 PRO A O 1
ATOM 1563 N N . TRP A 1 196 ? 24.183 18.113 5.496 1.00 41.44 196 TRP A N 1
ATOM 1564 C CA . TRP A 1 196 ? 25.380 18.941 5.423 1.00 41.44 196 TRP A CA 1
ATOM 1565 C C . TRP A 1 196 ? 25.423 19.802 4.165 1.00 41.44 196 TRP A C 1
ATOM 1567 O O . TRP A 1 196 ? 25.550 19.266 3.063 1.00 41.44 196 TRP A O 1
ATOM 1577 N N . PRO A 1 197 ? 25.383 21.138 4.318 1.00 57.34 197 PRO A N 1
ATOM 1578 C CA . PRO A 1 197 ? 25.948 22.036 3.336 1.00 57.34 197 PRO A CA 1
ATOM 1579 C C . PRO A 1 197 ? 27.461 22.016 3.568 1.00 57.34 197 PRO A C 1
ATOM 1581 O O . PRO A 1 197 ? 27.988 22.805 4.354 1.00 57.34 197 PRO A O 1
ATOM 1584 N N . TYR A 1 198 ? 28.177 21.085 2.939 1.00 52.03 198 TYR A N 1
ATOM 1585 C CA . TYR A 1 198 ? 29.619 21.266 2.838 1.00 52.03 198 TYR A CA 1
ATOM 1586 C C . TYR A 1 198 ? 29.877 22.356 1.806 1.00 52.03 198 TYR A C 1
ATOM 1588 O O . TYR A 1 198 ? 29.697 22.166 0.606 1.00 52.03 198 TYR A O 1
ATOM 1596 N N . ARG A 1 199 ? 30.236 23.523 2.354 1.00 49.03 199 ARG A N 1
ATOM 1597 C CA . ARG A 1 199 ? 31.079 24.535 1.722 1.00 49.03 199 ARG A CA 1
ATOM 1598 C C . ARG A 1 199 ? 32.137 23.859 0.855 1.00 49.03 199 ARG A C 1
ATOM 1600 O O . ARG A 1 199 ? 32.900 23.061 1.394 1.00 49.03 199 ARG A O 1
ATOM 1607 N N . TYR A 1 200 ? 32.226 24.281 -0.395 1.00 53.31 200 TYR A N 1
ATOM 1608 C CA . TYR A 1 200 ? 33.486 24.729 -0.975 1.00 53.31 200 TYR A CA 1
ATOM 1609 C C . TYR A 1 200 ? 33.198 26.029 -1.716 1.00 53.31 200 TYR A C 1
ATOM 1611 O O . TYR A 1 200 ? 32.184 26.062 -2.450 1.00 53.31 200 TYR A O 1
#

Radius of gyration: 31.49 Å; chains: 1; bounding box: 100×49×80 Å

Foldseek 3Di:
DDDPPPPPPVVVVVVVVVPPPDPCDPQPFLLVVVVVVLVVVLVVVLVVVVVVVDPPVSVVCCVVSVCCCVVPVVVVVVVCVVPPCPPCCNGGPDRCCVVCVVVVVVVVCVVLVVVLVVVLCVCVPPPVVVVLVVCVVPPPVVPDDDDDPVVVVVVVVVSVVSVVVVVVVSVVVSVVSVVVSVVVVCVVVPPPVPVDPDDD

Secondary structure (DSSP, 8-state):
---------HHHHHHHHHTS---------HHHHHHHHHHHHHHHHHHHHHHTT-SSHHHHHHHHHHHIIIIIIIHHHHHHHHH-TTT-HHHHT---HHHHHHHHHHHHHHHHHHHHHHHHHHHHSHHHHHHHHHHHHH-GGGG--S--THHHHHHHHHHHHHHHHHHHHHHHHHHHHHHHHHHHHHHHTT----------